Protein AF-A0A3D5ALJ0-F1 (afdb_monomer)

Solvent-accessible surface area (backbone atoms only — not comparable to full-atom values): 12764 Å² total; per-residue (Å²): 138,87,79,69,95,76,66,78,81,63,60,66,62,52,50,54,59,72,66,36,85,85,53,78,78,88,75,68,90,81,63,73,74,89,64,59,96,77,64,68,85,76,88,71,77,74,76,72,89,64,60,77,45,76,78,34,75,64,48,33,50,56,49,51,52,50,51,50,53,52,51,49,52,43,50,52,54,48,58,75,39,43,66,61,44,50,53,52,28,68,64,17,21,61,49,11,47,50,51,51,51,53,47,50,51,37,62,27,68,49,52,83,56,45,66,59,48,52,50,27,56,76,67,70,36,64,70,61,33,52,53,54,47,54,56,47,52,57,53,26,54,55,38,42,51,52,49,51,52,51,50,51,50,51,50,54,49,54,56,54,49,70,76,50,59,69,70,59,40,51,52,51,50,50,51,50,36,49,54,24,16,58,67,29,48,60,94,91,57,73,80,74,79,84,79,72,82,77,79,81,73,75,78,86,43,73,71,57,61,73,69,54,129

Foldseek 3Di:
DDDDPPDDPPVVVVVVVVPPPPPDDDDDPPPPDPDPPPPPDDPPDDDDPDDPLVVDPVSVVVVVVVVVVVVVLLVVLVVVCVVVLVVLLVVQLVQLVVCVVVVLVCQLQVVVCVVVLVVCVVVVPPVVNVVSVVVRVVSNVVSVVVVVVVVVVVVVVVVVLVVDDPVVNVVVVVVSSVNSSVSSDDPPDDSDDDSDDDPPDDPPDVVNVVPPD

Structure (mmCIF, N/CA/C/O backbone):
data_AF-A0A3D5ALJ0-F1
#
_entry.id   AF-A0A3D5ALJ0-F1
#
loop_
_atom_site.group_PDB
_atom_site.id
_atom_site.type_symbol
_atom_site.label_atom_id
_atom_site.label_alt_id
_atom_site.label_comp_id
_atom_site.label_asym_id
_atom_site.label_entity_id
_atom_site.label_seq_id
_atom_site.pdbx_PDB_ins_code
_atom_site.Cartn_x
_atom_site.Cartn_y
_atom_site.Cartn_z
_atom_site.occupancy
_atom_site.B_iso_or_equiv
_atom_site.auth_seq_id
_atom_site.auth_comp_id
_atom_site.auth_asym_id
_atom_site.auth_atom_id
_atom_site.pdbx_PDB_model_num
ATOM 1 N N . MET A 1 1 ? -59.134 24.560 -19.446 1.00 42.81 1 MET A N 1
ATOM 2 C CA . MET A 1 1 ? -58.105 24.763 -20.482 1.00 42.81 1 MET A CA 1
ATOM 3 C C . MET A 1 1 ? -57.048 23.700 -20.240 1.00 42.81 1 MET A C 1
ATOM 5 O O . MET A 1 1 ? -56.381 23.742 -19.218 1.00 42.81 1 MET A O 1
ATOM 9 N N . THR A 1 2 ? -57.070 22.639 -21.042 1.00 46.25 2 THR A N 1
ATOM 10 C CA . THR A 1 2 ? -56.246 21.434 -20.879 1.00 46.25 2 THR A CA 1
ATOM 11 C C . THR A 1 2 ? -54.988 21.601 -21.720 1.00 46.25 2 THR A C 1
ATOM 13 O O . THR A 1 2 ? -55.080 21.521 -22.940 1.00 46.25 2 THR A O 1
ATOM 16 N N . THR A 1 3 ? -53.844 21.881 -21.103 1.00 50.00 3 THR A N 1
ATOM 17 C CA . THR A 1 3 ? -52.563 21.907 -21.815 1.00 50.00 3 THR A CA 1
ATOM 18 C C . THR A 1 3 ? -51.975 20.500 -21.833 1.00 50.00 3 THR A C 1
ATOM 20 O O . THR A 1 3 ? -51.674 19.918 -20.788 1.00 50.00 3 THR A O 1
ATOM 23 N N . ASP A 1 4 ? -51.893 19.928 -23.033 1.00 50.12 4 ASP A N 1
ATOM 24 C CA . ASP A 1 4 ? -51.139 18.710 -23.312 1.00 50.12 4 ASP A CA 1
ATOM 25 C C . ASP A 1 4 ? -49.655 18.969 -23.000 1.00 50.12 4 ASP A C 1
ATOM 27 O O . ASP A 1 4 ? -49.109 20.032 -23.288 1.00 50.12 4 ASP A O 1
ATOM 31 N N . ARG A 1 5 ? -48.991 18.016 -22.344 1.00 58.47 5 ARG A N 1
ATOM 32 C CA . ARG A 1 5 ? -47.637 18.186 -21.788 1.00 58.47 5 ARG A CA 1
ATOM 33 C C . ARG A 1 5 ? -46.530 18.036 -22.843 1.00 58.47 5 ARG A C 1
ATOM 35 O O . ARG A 1 5 ? -45.357 18.039 -22.477 1.00 58.47 5 ARG A O 1
ATOM 42 N N . ASN A 1 6 ? -46.906 17.858 -24.108 1.00 62.34 6 ASN A N 1
ATOM 43 C CA . ASN A 1 6 ? -46.017 17.590 -25.238 1.00 62.34 6 ASN A CA 1
ATOM 44 C C . ASN A 1 6 ? -46.137 18.607 -26.383 1.00 62.34 6 ASN A C 1
ATOM 46 O O . ASN A 1 6 ? -45.490 18.407 -27.413 1.00 62.34 6 ASN A O 1
ATOM 50 N N . ASP A 1 7 ? -46.910 19.683 -26.224 1.00 70.00 7 ASP A N 1
ATOM 51 C CA . ASP A 1 7 ? -46.920 20.741 -27.232 1.00 70.00 7 ASP A CA 1
ATOM 52 C C . ASP A 1 7 ? -45.560 21.466 -27.251 1.00 70.00 7 ASP A C 1
ATOM 54 O O . ASP A 1 7 ? -45.023 21.803 -26.186 1.00 70.00 7 ASP A O 1
ATOM 58 N N . PRO A 1 8 ? -44.960 21.684 -28.438 1.00 71.88 8 PRO A N 1
ATOM 59 C CA . PRO A 1 8 ? -43.757 22.491 -28.565 1.00 71.88 8 PRO A CA 1
ATOM 60 C C . PRO A 1 8 ? -44.025 23.882 -27.995 1.00 71.88 8 PRO A C 1
ATOM 62 O O . PRO A 1 8 ? -45.021 24.513 -28.341 1.00 71.88 8 PRO A O 1
ATOM 65 N N . VAL A 1 9 ? -43.140 24.350 -27.115 1.00 75.12 9 VAL A N 1
ATOM 66 C CA . VAL A 1 9 ? -43.235 25.702 -26.556 1.00 75.12 9 VAL A CA 1
ATOM 67 C C . VAL A 1 9 ? -43.175 26.700 -27.710 1.00 75.12 9 VAL A C 1
ATOM 69 O O . VAL A 1 9 ? -42.187 26.734 -28.444 1.00 75.12 9 VAL A O 1
ATOM 72 N N . ASP A 1 10 ? -44.242 27.480 -27.869 1.00 79.81 10 ASP A N 1
ATOM 73 C CA . ASP A 1 10 ? -44.312 28.577 -28.828 1.00 79.81 10 ASP A CA 1
ATOM 74 C C . ASP A 1 10 ? -43.483 29.750 -28.292 1.00 79.81 10 ASP A C 1
ATOM 76 O O . ASP A 1 10 ? -43.933 30.556 -27.472 1.00 79.81 10 ASP A O 1
ATOM 80 N N . TRP A 1 11 ? -42.217 29.771 -28.701 1.00 76.12 11 TRP A N 1
ATOM 81 C CA . TRP A 1 11 ? -41.260 30.798 -28.306 1.00 76.12 11 TRP A CA 1
ATOM 82 C C . TRP A 1 11 ? -41.627 32.172 -28.864 1.00 76.12 11 TRP A C 1
ATOM 84 O O . TRP A 1 11 ? -41.379 33.169 -28.191 1.00 76.12 11 TRP A O 1
ATOM 94 N N . ASP A 1 12 ? -42.280 32.222 -30.026 1.00 77.00 12 ASP A N 1
ATOM 95 C CA . ASP A 1 12 ? -42.642 33.473 -30.693 1.00 77.00 12 ASP A CA 1
ATOM 96 C C . ASP A 1 12 ? -43.773 34.179 -29.929 1.00 77.00 12 ASP A C 1
ATOM 98 O O . ASP A 1 12 ? -43.727 35.392 -29.706 1.00 77.00 12 ASP A O 1
ATOM 102 N N . ALA A 1 13 ? -44.756 33.413 -29.440 1.00 77.50 13 ALA A N 1
ATOM 103 C CA . ALA A 1 13 ? -45.795 33.936 -28.555 1.00 77.50 13 ALA A CA 1
ATOM 104 C C . ALA A 1 13 ? -45.200 34.493 -27.249 1.00 77.50 13 ALA A C 1
ATOM 106 O O . ALA A 1 13 ? -45.542 35.606 -26.839 1.00 77.50 13 ALA A O 1
ATOM 107 N N . TYR A 1 14 ? -44.255 33.772 -26.639 1.00 69.88 14 TYR A N 1
ATOM 108 C CA . TYR A 1 14 ? -43.567 34.207 -25.420 1.00 69.88 14 TYR A CA 1
ATOM 109 C C . TYR A 1 14 ? -42.735 35.482 -25.626 1.00 69.88 14 TYR A C 1
ATOM 111 O O . TYR A 1 14 ? -42.760 36.386 -24.788 1.00 69.88 14 TYR A O 1
ATOM 119 N N . GLU A 1 15 ? -42.010 35.584 -26.742 1.00 70.81 15 GLU A N 1
ATOM 120 C CA . GLU A 1 15 ? -41.252 36.789 -27.087 1.00 70.81 15 GLU A CA 1
ATOM 121 C C . GLU A 1 15 ? -42.177 37.986 -27.337 1.00 70.81 15 GLU A C 1
ATOM 123 O O . GLU A 1 15 ? -41.846 39.103 -26.931 1.00 70.81 15 GLU A O 1
ATOM 128 N N . SER A 1 16 ? -43.358 37.772 -27.927 1.00 71.25 16 SER A N 1
ATOM 129 C CA . SER A 1 16 ? -44.350 38.834 -28.145 1.00 71.25 16 SER A CA 1
ATOM 130 C C . SER A 1 16 ? -44.940 39.382 -26.838 1.00 71.25 16 SER A C 1
ATOM 132 O O . SER A 1 16 ? -45.128 40.592 -26.706 1.00 71.25 16 SER A O 1
ATOM 134 N N . GLU A 1 17 ? -45.152 38.529 -25.829 1.00 69.69 17 GLU A N 1
ATOM 135 C CA . GLU A 1 17 ? -45.590 38.961 -24.495 1.00 69.69 17 GLU A CA 1
ATOM 136 C C . GLU A 1 17 ? -44.489 39.730 -23.746 1.00 69.69 17 GLU A C 1
ATOM 138 O O . GLU A 1 17 ? -44.770 40.730 -23.079 1.00 69.69 17 GLU A O 1
ATOM 143 N N . LEU A 1 18 ? -43.228 39.300 -23.882 1.00 65.56 18 LEU A N 1
ATOM 144 C CA . LEU A 1 18 ? -42.065 39.953 -23.264 1.00 65.56 18 LEU A CA 1
ATOM 145 C C . LEU A 1 18 ? -41.712 41.299 -23.909 1.00 65.56 18 LEU A C 1
ATOM 147 O O . LEU A 1 18 ? -41.186 42.181 -23.234 1.00 65.56 18 LEU A O 1
ATOM 151 N N . SER A 1 19 ? -41.970 41.448 -25.208 1.00 64.25 19 SER A N 1
ATOM 152 C CA . SER A 1 19 ? -41.684 42.669 -25.972 1.00 64.25 19 SER A CA 1
ATOM 153 C C . SER A 1 19 ? -42.842 43.669 -25.982 1.00 64.25 19 SER A C 1
ATOM 155 O O . SER A 1 19 ? -42.677 44.781 -26.488 1.00 64.25 19 SER A O 1
ATOM 157 N N . ASN A 1 20 ? -43.989 43.314 -25.392 1.00 69.50 20 ASN A N 1
ATOM 158 C CA . ASN A 1 20 ? -45.102 44.232 -25.210 1.00 69.50 20 ASN A CA 1
ATOM 159 C C . ASN A 1 20 ? -44.706 45.361 -24.229 1.00 69.50 20 ASN A C 1
ATOM 161 O O . ASN A 1 20 ? -44.446 45.088 -23.054 1.00 69.50 20 ASN A O 1
ATOM 165 N N . PRO A 1 21 ? -44.669 46.631 -24.672 1.00 61.12 21 PRO A N 1
ATOM 166 C CA . PRO A 1 21 ? -44.248 47.757 -23.838 1.00 61.12 21 PRO A CA 1
ATOM 167 C C . PRO A 1 21 ? -45.225 48.092 -22.697 1.00 61.12 21 PRO A C 1
ATOM 169 O O . PRO A 1 21 ? -44.854 48.857 -21.807 1.00 61.12 21 PRO A O 1
ATOM 172 N N . ASP A 1 22 ? -46.436 47.520 -22.696 1.00 64.12 22 ASP A N 1
ATOM 173 C CA . ASP A 1 22 ? -47.410 47.657 -21.602 1.00 64.12 22 ASP A CA 1
ATOM 174 C C . ASP A 1 22 ? -47.170 46.655 -20.454 1.00 64.12 22 ASP A C 1
ATOM 176 O O . ASP A 1 22 ? -47.780 46.762 -19.384 1.00 64.12 22 ASP A O 1
ATOM 180 N N . THR A 1 23 ? -46.268 45.684 -20.637 1.00 62.50 23 THR A N 1
ATOM 181 C CA . THR A 1 23 ? -45.878 44.744 -19.585 1.00 62.50 23 THR A CA 1
ATOM 182 C C . THR A 1 23 ? -44.937 45.456 -18.607 1.00 62.50 23 THR A C 1
ATOM 184 O O . THR A 1 23 ? -43.895 45.983 -18.993 1.00 62.50 23 THR A O 1
ATOM 187 N N . ALA A 1 24 ? -45.330 45.514 -17.330 1.00 62.97 24 ALA A N 1
ATOM 188 C CA . ALA A 1 24 ? -44.632 46.244 -16.270 1.00 62.97 24 ALA A CA 1
ATOM 189 C C . ALA A 1 24 ? -43.105 46.014 -16.277 1.00 62.97 24 ALA A C 1
ATOM 191 O O . ALA A 1 24 ? -42.639 44.890 -16.459 1.00 62.97 24 ALA A O 1
ATOM 192 N N . ALA A 1 25 ? -42.346 47.096 -16.052 1.00 63.38 25 ALA A N 1
ATOM 193 C CA . ALA A 1 25 ? -40.885 47.133 -16.126 1.00 63.38 25 ALA A CA 1
ATOM 194 C C . ALA A 1 25 ? -40.200 45.932 -15.430 1.00 63.38 25 ALA A C 1
ATOM 196 O O . ALA A 1 25 ? -40.656 45.503 -14.365 1.00 63.38 25 ALA A O 1
ATOM 197 N N . PRO A 1 26 ? -39.086 45.411 -15.984 1.00 64.38 26 PRO A N 1
ATOM 198 C CA . PRO A 1 26 ? -38.426 44.213 -15.475 1.00 64.38 26 PRO A CA 1
ATOM 199 C C . PRO A 1 26 ? -38.015 44.380 -14.006 1.00 64.38 26 PRO A C 1
ATOM 201 O O . PRO A 1 26 ? -37.198 45.234 -13.659 1.00 64.38 26 PRO A O 1
ATOM 204 N N . VAL A 1 27 ? -38.586 43.544 -13.137 1.00 69.06 27 VAL A N 1
ATOM 205 C CA . VAL A 1 27 ? -38.268 43.503 -11.706 1.00 69.06 27 VAL A CA 1
ATOM 206 C C . VAL A 1 27 ? -36.993 42.683 -11.510 1.00 69.06 27 VAL A C 1
ATOM 208 O O . VAL A 1 27 ? -36.940 41.504 -11.859 1.00 69.06 27 VAL A O 1
ATOM 211 N N . LEU A 1 28 ? -35.956 43.294 -10.936 1.00 67.00 28 LEU A N 1
ATOM 212 C CA . LEU A 1 28 ? -34.721 42.600 -10.570 1.00 67.00 28 LEU A CA 1
ATOM 213 C C . LEU A 1 28 ? -35.017 41.511 -9.526 1.00 67.00 28 LEU A C 1
ATOM 215 O O . LEU A 1 28 ? -35.373 41.814 -8.386 1.00 67.00 28 LEU A O 1
ATOM 219 N N . VAL A 1 29 ? -34.830 40.246 -9.913 1.00 66.12 29 VAL A N 1
ATOM 220 C CA . VAL A 1 29 ? -35.102 39.056 -9.080 1.00 66.12 29 VAL A CA 1
ATOM 221 C C . VAL A 1 29 ? -34.193 38.983 -7.842 1.00 66.12 29 VAL A C 1
ATOM 223 O O . VAL A 1 29 ? -34.592 38.413 -6.832 1.00 66.12 29 VAL A O 1
ATOM 226 N N . ASP A 1 30 ? -33.028 39.635 -7.886 1.00 67.25 30 ASP A N 1
ATOM 227 C CA . ASP A 1 30 ? -32.051 39.718 -6.787 1.00 67.25 30 ASP A CA 1
ATOM 228 C C . ASP A 1 30 ? -31.959 41.125 -6.174 1.00 67.25 30 ASP A C 1
ATOM 230 O O . ASP A 1 30 ? -30.904 41.595 -5.743 1.00 67.25 30 ASP A O 1
ATOM 234 N N . SER A 1 31 ? -33.085 41.832 -6.112 1.00 58.44 31 SER A N 1
ATOM 235 C CA . SER A 1 31 ? -33.164 43.024 -5.271 1.00 58.44 31 SER A CA 1
ATOM 236 C C . SER A 1 31 ? -33.089 42.591 -3.804 1.00 58.44 31 SER A C 1
ATOM 238 O O . SER A 1 31 ? -34.080 42.123 -3.243 1.00 58.44 31 SER A O 1
ATOM 240 N N . THR A 1 32 ? -31.936 42.755 -3.147 1.00 57.50 32 THR A N 1
ATOM 241 C CA . THR A 1 32 ? -31.927 42.849 -1.682 1.00 57.50 32 THR A CA 1
ATOM 242 C C . THR A 1 32 ? -32.852 44.008 -1.328 1.00 57.50 32 THR A C 1
ATOM 244 O O . THR A 1 32 ? -32.589 45.117 -1.798 1.00 57.50 32 THR A O 1
ATOM 247 N N . PRO A 1 33 ? -33.942 43.802 -0.568 1.00 61.72 33 PRO A N 1
ATOM 248 C CA . PRO A 1 33 ? -34.775 44.928 -0.201 1.00 61.72 33 PRO A CA 1
ATOM 249 C C . PRO A 1 33 ? -33.897 45.905 0.580 1.00 61.72 33 PRO A C 1
ATOM 251 O O . PRO A 1 33 ? -33.172 45.473 1.482 1.00 61.72 33 PRO A O 1
ATOM 254 N N . ASP A 1 34 ? -33.950 47.194 0.231 1.00 58.50 34 ASP A N 1
ATOM 255 C CA . ASP A 1 34 ? -33.414 48.278 1.059 1.00 58.50 34 ASP A CA 1
ATOM 256 C C . ASP A 1 34 ? -34.234 48.310 2.352 1.00 58.50 34 ASP A C 1
ATOM 258 O O . ASP A 1 34 ? -35.181 49.076 2.539 1.00 58.50 34 ASP A O 1
ATOM 262 N N . LEU A 1 35 ? -33.934 47.363 3.235 1.00 56.00 35 LEU A N 1
ATOM 263 C CA . LEU A 1 35 ? -34.528 47.293 4.547 1.00 56.00 35 LEU A CA 1
ATOM 264 C C . LEU A 1 35 ? -33.888 48.420 5.362 1.00 56.00 35 LEU A C 1
ATOM 266 O O . LEU A 1 35 ? -32.657 48.450 5.478 1.00 56.00 35 LEU A O 1
ATOM 270 N N . PRO A 1 36 ? -34.674 49.338 5.952 1.00 57.31 36 PRO A N 1
ATOM 271 C CA . PRO A 1 36 ? -34.121 50.320 6.871 1.00 57.31 36 PRO A CA 1
ATOM 272 C C . PRO A 1 36 ? -33.314 49.597 7.960 1.00 57.31 36 PRO A C 1
ATOM 274 O O . PRO A 1 36 ? -33.663 48.488 8.370 1.00 57.31 36 PRO A O 1
ATOM 277 N N . PHE A 1 37 ? -32.242 50.225 8.458 1.00 55.38 37 PHE A N 1
ATOM 278 C CA . PHE A 1 37 ? -31.358 49.686 9.512 1.00 55.38 37 PHE A CA 1
ATOM 279 C C . PHE A 1 37 ? -32.111 49.200 10.776 1.00 55.38 37 PHE A C 1
ATOM 281 O O . PHE A 1 37 ? -31.560 48.482 11.604 1.00 55.38 37 PHE A O 1
ATOM 288 N N . THR A 1 38 ? -33.391 49.547 10.908 1.00 56.19 38 THR A N 1
ATOM 289 C CA . THR A 1 38 ? -34.323 49.122 11.955 1.00 56.19 38 THR A CA 1
ATOM 290 C C . THR A 1 38 ? -35.118 47.846 11.637 1.00 56.19 38 THR A C 1
ATOM 292 O O . THR A 1 38 ? -36.105 47.572 12.321 1.00 56.19 38 THR A O 1
ATOM 295 N N . ALA A 1 39 ? -34.723 47.048 10.636 1.00 58.00 39 ALA A N 1
ATOM 296 C CA . ALA A 1 39 ? -35.305 45.727 10.399 1.00 58.00 39 ALA A CA 1
ATOM 297 C C . ALA A 1 39 ? -35.315 44.914 11.709 1.00 58.00 39 ALA A C 1
ATOM 299 O O . ALA A 1 39 ? -34.265 44.685 12.315 1.00 58.00 39 ALA A O 1
ATOM 300 N N . GLY A 1 40 ? -36.517 44.537 12.163 1.00 60.47 40 GLY A N 1
ATOM 301 C CA . GLY A 1 40 ? -36.760 43.820 13.418 1.00 60.47 40 GLY A CA 1
ATOM 302 C C . GLY A 1 40 ? -35.931 42.537 13.557 1.00 60.47 40 GLY A C 1
ATOM 303 O O . GLY A 1 40 ? -35.320 42.091 12.584 1.00 60.47 40 GLY A O 1
ATOM 304 N N . PRO A 1 41 ? -35.877 41.943 14.767 1.00 57.53 41 PRO A N 1
ATOM 305 C CA . PRO A 1 41 ? -34.902 40.918 15.121 1.00 57.53 41 PRO A CA 1
ATOM 306 C C . PRO A 1 41 ? -34.861 39.826 14.057 1.00 57.53 41 PRO A C 1
ATOM 308 O O . PRO A 1 41 ? -35.815 39.064 13.894 1.00 57.53 41 PRO A O 1
ATOM 311 N N . ARG A 1 42 ? -33.744 39.779 13.319 1.00 60.19 42 ARG A N 1
ATOM 312 C CA . ARG A 1 42 ? -33.487 38.738 12.329 1.00 60.19 42 ARG A CA 1
ATOM 313 C C . ARG A 1 42 ? -33.689 37.401 13.028 1.00 60.19 42 ARG A C 1
ATOM 315 O O . ARG A 1 42 ? -33.034 37.127 14.035 1.00 60.19 42 ARG A O 1
ATOM 322 N N . SER A 1 43 ? -34.591 36.572 12.513 1.00 60.69 43 SER A N 1
ATOM 323 C CA . SER A 1 43 ? -34.859 35.220 13.013 1.00 60.69 43 SER A CA 1
ATOM 324 C C . SER A 1 43 ? -33.715 34.259 12.658 1.00 60.69 43 SER A C 1
ATOM 326 O O . SER A 1 43 ? -33.927 33.149 12.174 1.00 60.69 43 SER A O 1
ATOM 328 N N . GLU A 1 44 ? -32.474 34.695 12.854 1.00 64.31 44 GLU A N 1
ATOM 329 C CA . GLU A 1 44 ? -31.273 33.902 12.666 1.00 64.31 44 GLU A CA 1
ATOM 330 C C . GLU A 1 44 ? -31.119 32.990 13.886 1.00 64.31 44 GLU A C 1
ATOM 332 O O . GLU A 1 44 ? -30.567 33.363 14.925 1.00 64.31 44 GLU A O 1
ATOM 337 N N . SER A 1 45 ? -31.641 31.764 13.785 1.00 64.25 45 SER A N 1
ATOM 338 C CA . SER A 1 45 ? -31.418 30.760 14.820 1.00 64.25 45 SER A CA 1
ATOM 339 C C . SER A 1 45 ? -29.935 30.381 14.824 1.00 64.25 45 SER A C 1
ATOM 341 O O . SER A 1 45 ? -29.440 29.714 13.910 1.00 64.25 45 SER A O 1
ATOM 343 N N . ARG A 1 46 ? -29.209 30.811 15.856 1.00 76.38 46 ARG A N 1
ATOM 344 C CA . ARG A 1 46 ? -27.801 30.451 16.048 1.00 76.38 46 ARG A CA 1
ATOM 345 C C . ARG A 1 46 ? -27.684 28.932 16.161 1.00 76.38 46 ARG A C 1
ATOM 347 O O . ARG A 1 46 ? -28.311 28.323 17.031 1.00 76.38 46 ARG A O 1
ATOM 354 N N . LYS A 1 47 ? -26.868 28.314 15.301 1.00 80.44 47 LYS A N 1
ATOM 355 C CA . LYS A 1 47 ? -26.584 26.878 15.410 1.00 80.44 47 LYS A CA 1
ATOM 356 C C . LYS A 1 47 ? -25.919 26.611 16.767 1.00 80.44 47 LYS A C 1
ATOM 358 O O . LYS A 1 47 ? -24.998 27.338 17.142 1.00 80.44 47 LYS A O 1
ATOM 363 N N . PRO A 1 48 ? -26.377 25.604 17.526 1.00 81.75 48 PRO A N 1
ATOM 364 C CA . PRO A 1 48 ? -25.792 25.306 18.822 1.00 81.75 48 PRO A CA 1
ATOM 365 C C . PRO A 1 48 ? -24.322 24.904 18.656 1.00 81.75 48 PRO A C 1
ATOM 367 O O . PRO A 1 48 ? -24.008 24.010 17.876 1.00 81.75 48 PRO A O 1
ATOM 370 N N . VAL A 1 49 ? -23.437 25.558 19.415 1.00 86.69 49 VAL A N 1
ATOM 371 C CA . VAL A 1 49 ? -21.987 25.287 19.399 1.00 86.69 49 VAL A CA 1
ATOM 372 C C . VAL A 1 49 ? -21.686 23.883 19.927 1.00 86.69 49 VAL A C 1
ATOM 374 O O . VAL A 1 49 ? -20.849 23.174 19.379 1.00 86.69 49 VAL A O 1
ATOM 377 N N . LEU A 1 50 ? -22.403 23.467 20.977 1.00 85.44 50 LEU A N 1
ATOM 378 C CA . LEU A 1 50 ? -22.300 22.125 21.542 1.00 85.44 50 LEU A CA 1
ATOM 379 C C . LEU A 1 50 ? -23.506 21.281 21.124 1.00 85.44 50 LEU A C 1
ATOM 381 O O . LEU A 1 50 ? -24.649 21.748 21.246 1.00 85.44 50 LEU A O 1
ATOM 385 N N . PRO A 1 51 ? -23.284 20.030 20.692 1.00 86.12 51 PRO A N 1
ATOM 386 C CA . PRO A 1 51 ? -24.376 19.127 20.377 1.00 86.12 51 PRO A CA 1
ATOM 387 C C . PRO A 1 51 ? -25.196 18.832 21.640 1.00 86.12 51 PRO A C 1
ATOM 389 O O . PRO A 1 51 ? -24.671 18.809 22.754 1.00 86.12 51 PRO A O 1
ATOM 392 N N . GLY A 1 52 ? -26.505 18.614 21.481 1.00 85.62 52 GLY A N 1
ATOM 393 C CA . GLY A 1 52 ? -27.441 18.499 22.610 1.00 85.62 52 GLY A CA 1
ATOM 394 C C . GLY A 1 52 ? -27.068 17.425 23.639 1.00 85.62 52 GLY A C 1
ATOM 395 O O . GLY A 1 52 ? -27.287 17.622 24.832 1.00 85.62 52 GLY A O 1
ATOM 396 N N . TRP A 1 53 ? -26.424 16.338 23.204 1.00 87.19 53 TRP A N 1
ATOM 397 C CA . TRP A 1 53 ? -25.970 15.256 24.082 1.00 87.19 53 TRP A CA 1
ATOM 398 C C . TRP A 1 53 ? -24.850 15.663 25.047 1.00 87.19 53 TRP A C 1
ATOM 400 O O . TRP A 1 53 ? -24.677 15.014 26.072 1.00 87.19 53 TRP A O 1
ATOM 410 N N . LEU A 1 54 ? -24.126 16.749 24.762 1.00 89.69 54 LEU A N 1
ATOM 411 C CA . LEU A 1 54 ? -23.035 17.246 25.600 1.00 89.69 54 LEU A CA 1
ATOM 412 C C . LEU A 1 54 ? -23.514 18.241 26.673 1.00 89.69 54 LEU A C 1
ATOM 414 O O . LEU A 1 54 ? -22.771 18.567 27.591 1.00 89.69 54 LEU A O 1
ATOM 418 N N . LYS A 1 55 ? -24.759 18.727 26.574 1.00 89.62 55 LYS A N 1
ATOM 419 C CA . LYS A 1 55 ? -25.313 19.749 27.480 1.00 89.62 55 LYS A CA 1
ATOM 420 C C . LYS A 1 55 ? -25.852 19.182 28.797 1.00 89.62 55 LYS A C 1
ATOM 422 O O . LYS A 1 55 ? -26.104 19.941 29.724 1.00 89.62 55 LYS A O 1
ATOM 427 N N . SER A 1 56 ? -26.059 17.867 28.880 1.00 91.94 56 SER A N 1
ATOM 428 C CA . SER A 1 56 ? -26.614 17.188 30.054 1.00 91.94 56 SER A CA 1
ATOM 429 C C . SER A 1 56 ? -25.792 15.956 30.394 1.00 91.94 56 SER A C 1
ATOM 431 O O . SER A 1 56 ? -25.545 15.110 29.536 1.00 91.94 56 SER A O 1
ATOM 433 N N . ALA A 1 57 ? -25.436 15.807 31.672 1.00 90.69 57 ALA A N 1
ATOM 434 C CA . ALA A 1 57 ? -24.714 14.635 32.157 1.00 90.69 57 ALA A CA 1
ATOM 435 C C . ALA A 1 57 ? -25.491 13.327 31.926 1.00 90.69 57 ALA A C 1
ATOM 437 O O . ALA A 1 57 ? -24.878 12.284 31.708 1.00 90.69 57 ALA A O 1
ATOM 438 N N . ARG A 1 58 ? -26.833 13.368 31.950 1.00 92.44 58 ARG A N 1
ATOM 439 C CA . ARG A 1 58 ? -27.673 12.195 31.665 1.00 92.44 58 ARG A CA 1
ATOM 440 C C . ARG A 1 58 ? -27.561 11.797 30.194 1.00 92.44 58 ARG A C 1
ATOM 442 O O . ARG A 1 58 ? -27.141 10.684 29.902 1.00 92.44 58 ARG A O 1
ATOM 449 N N . THR A 1 59 ? -27.833 12.732 29.283 1.00 90.62 59 THR A N 1
ATOM 450 C CA . THR A 1 59 ? -27.783 12.478 27.835 1.00 90.62 59 THR A CA 1
ATOM 451 C C . THR A 1 59 ? -26.379 12.086 27.373 1.00 90.62 59 THR A C 1
ATOM 453 O O . THR A 1 59 ? -26.230 11.219 26.512 1.00 90.62 59 THR A O 1
ATOM 456 N N . PHE A 1 60 ? -25.342 12.667 27.982 1.00 93.81 60 PHE A N 1
ATOM 457 C CA . PHE A 1 60 ? -23.957 12.275 27.748 1.00 93.81 60 PHE A CA 1
ATOM 458 C C . PHE A 1 60 ? -23.713 10.814 28.139 1.00 93.81 60 PHE A C 1
ATOM 460 O O . PHE A 1 60 ? -23.189 10.053 27.330 1.00 93.81 60 PHE A O 1
ATOM 467 N N . LYS A 1 61 ? -24.125 10.401 29.347 1.00 95.00 61 LYS A N 1
ATOM 468 C CA . LYS A 1 61 ? -23.981 9.012 29.817 1.00 95.00 61 LYS A CA 1
ATOM 469 C C . LYS A 1 61 ? -24.729 8.026 28.924 1.00 95.00 61 LYS A C 1
ATOM 471 O O . LYS A 1 61 ? -24.164 6.990 28.580 1.00 95.00 61 LYS A O 1
ATOM 476 N N . ASP A 1 62 ? -25.951 8.354 28.516 1.00 94.12 62 ASP A N 1
ATOM 477 C CA . ASP A 1 62 ? -26.749 7.498 27.632 1.00 94.12 62 ASP A CA 1
ATOM 478 C C . ASP A 1 62 ? -26.074 7.333 26.263 1.00 94.12 62 ASP A C 1
ATOM 480 O O . ASP A 1 62 ? -25.927 6.217 25.759 1.00 94.12 62 ASP A O 1
ATOM 484 N N . THR A 1 63 ? -25.562 8.434 25.705 1.00 94.50 63 THR A N 1
ATOM 485 C CA . THR A 1 63 ? -24.821 8.432 24.435 1.00 94.50 63 THR A CA 1
ATOM 486 C C . THR A 1 63 ? -23.509 7.657 24.551 1.00 94.50 63 THR A C 1
ATOM 488 O O . THR A 1 63 ? -23.193 6.848 23.681 1.00 94.50 63 THR A O 1
ATOM 491 N N . ALA A 1 64 ? -22.758 7.847 25.638 1.00 95.75 64 ALA A N 1
ATOM 492 C CA . ALA A 1 64 ? -21.512 7.132 25.896 1.00 95.75 64 ALA A CA 1
ATOM 493 C C . ALA A 1 64 ? -21.747 5.622 26.058 1.00 95.75 64 ALA A C 1
ATOM 495 O O . ALA A 1 64 ? -20.997 4.823 25.500 1.00 95.75 64 ALA A O 1
ATOM 496 N N . LYS A 1 65 ? -22.816 5.218 26.759 1.00 96.88 65 LYS A N 1
ATOM 497 C CA . LYS A 1 65 ? -23.213 3.810 26.905 1.00 96.88 65 LYS A CA 1
ATOM 498 C C . LYS A 1 65 ? -23.558 3.188 25.554 1.00 96.88 65 LYS A C 1
ATOM 500 O O . LYS A 1 65 ? -23.092 2.090 25.253 1.00 96.88 65 LYS A O 1
ATOM 505 N N . TRP A 1 66 ? -24.340 3.890 24.735 1.00 95.44 66 TRP A N 1
ATOM 506 C CA . TRP A 1 66 ? -24.637 3.456 23.372 1.00 95.44 66 TRP A CA 1
ATOM 507 C C . TRP A 1 66 ? -23.358 3.325 22.529 1.00 95.44 66 TRP A C 1
ATOM 509 O O . TRP A 1 66 ? -23.141 2.283 21.912 1.00 95.44 66 TRP A O 1
ATOM 519 N N . ALA A 1 67 ? -22.479 4.332 22.556 1.00 95.81 67 ALA A N 1
ATOM 520 C CA . ALA A 1 67 ? -21.237 4.345 21.786 1.00 95.81 67 ALA A CA 1
ATOM 521 C C . ALA A 1 67 ? -20.292 3.209 22.203 1.00 95.81 67 ALA A C 1
ATOM 523 O O . ALA A 1 67 ? -19.728 2.530 21.346 1.00 95.81 67 ALA A O 1
ATOM 524 N N . ALA A 1 68 ? -20.168 2.951 23.507 1.00 97.62 68 ALA A N 1
ATOM 525 C CA . ALA A 1 68 ? -19.399 1.831 24.036 1.00 97.62 68 ALA A CA 1
ATOM 526 C C . ALA A 1 68 ? -19.981 0.484 23.583 1.00 97.62 68 ALA A C 1
ATOM 528 O O . ALA A 1 68 ? -19.232 -0.382 23.136 1.00 97.62 68 ALA A O 1
ATOM 529 N N . GLY A 1 69 ? -21.308 0.319 23.627 1.00 97.00 69 GLY A N 1
ATOM 530 C CA . GLY A 1 69 ? -21.981 -0.883 23.127 1.00 97.00 69 GLY A CA 1
ATOM 531 C C . GLY A 1 69 ? -21.766 -1.100 21.627 1.00 97.00 69 GLY A C 1
ATOM 532 O O . GLY A 1 69 ? -21.460 -2.211 21.198 1.00 97.00 69 GLY A O 1
ATOM 533 N N . TYR A 1 70 ? -21.849 -0.033 20.832 1.00 95.25 70 TYR A N 1
ATOM 534 C CA . TYR A 1 70 ? -21.579 -0.067 19.396 1.00 95.25 70 TYR A CA 1
ATOM 535 C C . TYR A 1 70 ? -20.118 -0.434 19.087 1.00 95.25 70 TYR A C 1
ATOM 537 O O . TYR A 1 70 ? -19.850 -1.302 18.247 1.00 95.25 70 TYR A O 1
ATOM 545 N N . ALA A 1 71 ? -19.167 0.192 19.787 1.00 96.50 71 ALA A N 1
ATOM 546 C CA . ALA A 1 71 ? -17.743 -0.089 19.645 1.00 96.50 71 ALA A CA 1
ATOM 547 C C . ALA A 1 71 ? -17.420 -1.533 20.048 1.00 96.50 71 ALA A C 1
ATOM 549 O O . ALA A 1 71 ? -16.738 -2.236 19.304 1.00 96.50 71 ALA A O 1
ATOM 550 N N . TRP A 1 72 ? -17.972 -2.002 21.171 1.00 97.50 72 TRP A N 1
ATOM 551 C CA . TRP A 1 72 ? -17.821 -3.377 21.636 1.00 97.50 72 TRP A CA 1
ATOM 552 C C . TRP A 1 72 ? -18.392 -4.385 20.643 1.00 97.50 72 TRP A C 1
ATOM 554 O O . TRP A 1 72 ? -17.712 -5.347 20.298 1.00 97.50 72 TRP A O 1
ATOM 564 N N . HIS A 1 73 ? -19.604 -4.153 20.131 1.00 96.06 73 HIS A N 1
ATOM 565 C CA . HIS A 1 73 ? -20.207 -5.026 19.127 1.00 96.06 73 HIS A CA 1
ATOM 566 C C . HIS A 1 73 ? -19.333 -5.115 17.872 1.00 96.06 73 HIS A C 1
ATOM 568 O O . HIS A 1 73 ? -19.054 -6.210 17.390 1.00 96.06 73 HIS A O 1
ATOM 574 N N . THR A 1 74 ? -18.853 -3.974 17.374 1.00 95.69 74 THR A N 1
ATOM 575 C CA . THR A 1 74 ? -17.971 -3.917 16.201 1.00 95.69 74 THR A CA 1
ATOM 576 C C . THR A 1 74 ? -16.658 -4.656 16.463 1.00 95.69 74 THR A C 1
ATOM 578 O O . THR A 1 74 ? -16.242 -5.491 15.659 1.00 95.69 74 THR A O 1
ATOM 581 N N . PHE A 1 75 ? -16.026 -4.402 17.610 1.00 96.62 75 PHE A N 1
ATOM 582 C CA . PHE A 1 75 ? -14.807 -5.085 18.028 1.00 96.62 75 PHE A CA 1
ATOM 583 C C . PHE A 1 75 ? -15.014 -6.600 18.115 1.00 96.62 75 PHE A C 1
ATOM 585 O O . PHE A 1 75 ? -14.301 -7.344 17.448 1.00 96.62 75 PHE A O 1
ATOM 592 N N . ALA A 1 76 ? -16.029 -7.061 18.849 1.00 97.25 76 ALA A N 1
ATOM 593 C CA . ALA A 1 76 ? -16.351 -8.476 19.008 1.00 97.25 76 ALA A CA 1
ATOM 594 C C . ALA A 1 76 ? -16.674 -9.144 17.660 1.00 97.25 76 ALA A C 1
ATOM 596 O O . ALA A 1 76 ? -16.189 -10.240 17.372 1.00 97.25 76 ALA A O 1
ATOM 597 N N . PHE A 1 77 ? -17.426 -8.461 16.791 1.00 97.19 77 PHE A N 1
ATOM 598 C CA . PHE A 1 77 ? -17.753 -8.932 15.445 1.00 97.19 77 PHE A CA 1
ATOM 599 C C . PHE A 1 77 ? -16.499 -9.210 14.609 1.00 97.19 77 PHE A C 1
ATOM 601 O O . PHE A 1 77 ? -16.429 -10.235 13.918 1.00 97.19 77 PHE A O 1
ATOM 608 N N . HIS A 1 78 ? -15.522 -8.297 14.642 1.00 97.06 78 HIS A N 1
ATOM 609 C CA . HIS A 1 78 ? -14.262 -8.463 13.923 1.00 97.06 78 HIS A CA 1
ATOM 610 C C . HIS A 1 78 ? -13.339 -9.461 14.618 1.00 97.06 78 HIS A C 1
ATOM 612 O O . HIS A 1 78 ? -12.717 -10.257 13.920 1.00 97.06 78 HIS A O 1
ATOM 618 N N . LEU A 1 79 ? -13.315 -9.487 15.953 1.00 96.69 79 LEU A N 1
ATOM 619 C CA . LEU A 1 79 ? -12.505 -10.410 16.743 1.00 96.69 79 LEU A CA 1
ATOM 620 C C . LEU A 1 79 ? -12.852 -11.868 16.423 1.00 96.69 79 LEU A C 1
ATOM 622 O O . LEU A 1 79 ? -11.961 -12.650 16.097 1.00 96.69 79 LEU A O 1
ATOM 626 N N . VAL A 1 80 ? -14.143 -12.211 16.393 1.00 97.62 80 VAL A N 1
ATOM 627 C CA . VAL A 1 80 ? -14.626 -13.553 16.015 1.00 97.62 80 VAL A CA 1
ATOM 628 C C . VAL A 1 80 ? -14.261 -13.905 14.566 1.00 97.62 80 VAL A C 1
ATOM 630 O O . VAL A 1 80 ? -14.042 -15.067 14.237 1.00 97.62 80 VAL A O 1
ATOM 633 N N . ARG A 1 81 ? -14.156 -12.904 13.683 1.00 96.25 81 ARG A N 1
ATOM 634 C CA . ARG A 1 81 ? -13.801 -13.086 12.265 1.00 96.25 81 ARG A CA 1
ATOM 635 C C . ARG A 1 81 ? -12.309 -12.990 11.977 1.00 96.25 81 ARG A C 1
ATOM 637 O O . ARG A 1 81 ? -11.919 -13.211 10.830 1.00 96.25 81 ARG A O 1
ATOM 644 N N . THR A 1 82 ? -11.478 -12.716 12.979 1.00 95.50 82 THR A N 1
ATOM 645 C CA . THR A 1 82 ? -10.021 -12.642 12.817 1.00 95.50 82 THR A CA 1
ATOM 646 C C . THR A 1 82 ? -9.460 -13.867 12.087 1.00 95.50 82 THR A C 1
ATOM 648 O O . THR A 1 82 ? -8.721 -13.657 11.128 1.00 95.50 82 THR A O 1
ATOM 651 N N . PRO A 1 83 ? -9.869 -15.121 12.389 1.00 96.19 83 PRO A N 1
ATOM 652 C CA . PRO A 1 83 ? -9.382 -16.289 11.651 1.00 96.19 83 PRO A CA 1
ATOM 653 C C . PRO A 1 83 ? -9.698 -16.243 10.148 1.00 96.19 83 PRO A C 1
ATOM 655 O O . PRO A 1 83 ? -8.853 -16.583 9.322 1.00 96.19 83 PRO A O 1
ATOM 658 N N . VAL A 1 84 ? -10.885 -15.756 9.770 1.00 96.38 84 VAL A N 1
ATOM 659 C CA . VAL A 1 84 ? -11.289 -15.608 8.362 1.00 96.38 84 VAL A CA 1
ATOM 660 C C . VAL A 1 84 ? -10.441 -14.544 7.664 1.00 96.38 84 VAL A C 1
ATOM 662 O O . VAL A 1 84 ? -10.002 -14.742 6.529 1.00 96.38 84 VAL A O 1
ATOM 665 N N . TYR A 1 85 ? -10.188 -13.412 8.327 1.00 95.25 85 TYR A N 1
ATOM 666 C CA . TYR A 1 85 ? -9.332 -12.356 7.780 1.00 95.25 85 TYR A CA 1
ATOM 667 C C . TYR A 1 85 ? -7.884 -12.824 7.632 1.00 95.25 85 TYR A C 1
ATOM 669 O O . TYR A 1 85 ? -7.284 -12.600 6.580 1.00 95.25 85 TYR A O 1
ATOM 677 N N . SER A 1 86 ? -7.358 -13.546 8.621 1.00 94.56 86 SER A N 1
ATOM 678 C CA . SER A 1 86 ? -6.032 -14.162 8.561 1.00 94.56 86 SER A CA 1
ATOM 679 C C . SER A 1 86 ? -5.926 -15.169 7.417 1.00 94.56 86 SER A C 1
ATOM 681 O O . SER A 1 86 ? -4.964 -15.119 6.657 1.00 94.56 86 SER A O 1
ATOM 683 N N . GLY A 1 87 ? -6.943 -16.014 7.209 1.00 95.75 87 GLY A N 1
ATOM 684 C CA . GLY A 1 87 ? -6.997 -16.936 6.070 1.00 95.75 87 GLY A CA 1
ATOM 685 C C . GLY A 1 87 ? -6.953 -16.215 4.719 1.00 95.75 87 GLY A C 1
ATOM 686 O O . GLY A 1 87 ? -6.187 -16.590 3.832 1.00 95.75 87 GLY A O 1
ATOM 687 N N . LYS A 1 88 ? -7.705 -15.114 4.568 1.00 95.25 88 LYS A N 1
ATOM 688 C CA . LYS A 1 88 ? -7.624 -14.271 3.361 1.00 95.25 88 LYS A CA 1
ATOM 689 C C . LYS A 1 88 ? -6.219 -13.696 3.162 1.00 95.25 88 LYS A C 1
ATOM 691 O O . LYS A 1 88 ? -5.744 -13.674 2.029 1.00 95.25 88 LYS A O 1
ATOM 696 N N . LEU A 1 89 ? -5.576 -13.212 4.226 1.00 96.19 89 LEU A N 1
ATOM 697 C CA . LEU A 1 89 ? -4.221 -12.659 4.152 1.00 96.19 89 LEU A CA 1
ATOM 698 C C . LEU A 1 89 ? -3.193 -13.726 3.776 1.00 96.19 89 LEU A C 1
ATOM 700 O O . LEU A 1 89 ? -2.390 -13.462 2.892 1.00 96.19 89 LEU A O 1
ATOM 704 N N . LEU A 1 90 ? -3.269 -14.928 4.352 1.00 95.56 90 LEU A N 1
ATOM 705 C CA . LEU A 1 90 ? -2.386 -16.057 4.030 1.00 95.56 90 LEU A CA 1
ATOM 706 C C . LEU A 1 90 ? -2.408 -16.426 2.544 1.00 95.56 90 LEU A C 1
ATOM 708 O O . LEU A 1 90 ? -1.369 -16.739 1.973 1.00 95.56 90 LEU A O 1
ATOM 712 N N . VAL A 1 91 ? -3.574 -16.353 1.899 1.00 95.12 91 VAL A N 1
ATOM 713 C CA . VAL A 1 91 ? -3.701 -16.631 0.458 1.00 95.12 91 VAL A CA 1
ATOM 714 C C . VAL A 1 91 ? -3.251 -15.443 -0.397 1.00 95.12 91 VAL A C 1
ATOM 716 O O . VAL A 1 91 ? -2.687 -15.626 -1.474 1.00 95.12 91 VAL A O 1
ATOM 719 N N . ARG A 1 92 ? -3.498 -14.206 0.051 1.00 96.06 92 ARG A N 1
ATOM 720 C CA . ARG A 1 92 ? -3.182 -12.994 -0.726 1.00 96.06 92 ARG A CA 1
ATOM 721 C C . ARG A 1 92 ? -1.724 -12.565 -0.607 1.00 96.06 92 ARG A C 1
ATOM 723 O O . ARG A 1 92 ? -1.195 -11.996 -1.559 1.00 96.06 92 ARG A O 1
ATOM 730 N N . SER A 1 93 ? -1.068 -12.812 0.524 1.00 96.00 93 SER A N 1
ATOM 731 C CA . SER A 1 93 ? 0.292 -12.331 0.772 1.00 96.00 93 SER A CA 1
ATOM 732 C C . SER A 1 93 ? 1.334 -12.910 -0.194 1.00 96.00 93 SER A C 1
ATOM 734 O O . SER A 1 93 ? 2.147 -12.118 -0.672 1.00 96.00 93 SER A O 1
ATOM 736 N N . PRO A 1 94 ? 1.309 -14.202 -0.594 1.00 96.56 94 PRO A N 1
ATOM 737 C CA . PRO A 1 94 ? 2.236 -14.717 -1.603 1.00 96.56 94 PRO A CA 1
ATOM 738 C C . PRO A 1 94 ? 2.014 -14.067 -2.972 1.00 96.56 94 PRO A C 1
ATOM 740 O O . PRO A 1 94 ? 2.971 -13.766 -3.680 1.00 96.56 94 PRO A O 1
ATOM 743 N N . VAL A 1 95 ? 0.758 -13.779 -3.332 1.00 96.31 95 VAL A N 1
ATOM 744 C CA . VAL A 1 95 ? 0.418 -13.082 -4.584 1.00 96.31 95 VAL A CA 1
ATOM 745 C C . VAL A 1 95 ? 0.936 -11.644 -4.563 1.00 96.31 95 VAL A C 1
ATOM 747 O O . VAL A 1 95 ? 1.515 -11.182 -5.546 1.00 96.31 95 VAL A O 1
ATOM 750 N N . GLY A 1 96 ? 0.759 -10.933 -3.447 1.00 96.81 96 GLY A N 1
ATOM 751 C CA . GLY A 1 96 ? 1.304 -9.589 -3.266 1.00 96.81 96 GLY A CA 1
ATOM 752 C C . GLY A 1 96 ? 2.826 -9.569 -3.336 1.00 96.81 96 GLY A C 1
ATOM 753 O O . GLY A 1 96 ? 3.391 -8.735 -4.039 1.00 96.81 96 GLY A O 1
ATOM 754 N N . LEU A 1 97 ? 3.482 -10.537 -2.692 1.00 97.19 97 LEU A N 1
ATOM 755 C CA . LEU A 1 97 ? 4.930 -10.714 -2.762 1.00 97.19 97 LEU A CA 1
ATOM 756 C C . LEU A 1 97 ? 5.397 -10.959 -4.200 1.00 97.19 97 LEU A C 1
ATOM 758 O O . LEU A 1 97 ? 6.309 -10.288 -4.675 1.00 97.19 97 LEU A O 1
ATOM 762 N N . PHE A 1 98 ? 4.732 -11.860 -4.925 1.00 97.44 98 PHE A N 1
ATOM 763 C CA . PHE A 1 98 ? 5.039 -12.126 -6.328 1.00 97.44 98 PHE A CA 1
ATOM 764 C C . PHE A 1 98 ? 4.891 -10.870 -7.196 1.00 97.44 98 PHE A C 1
ATOM 766 O O . PHE A 1 98 ? 5.766 -10.572 -8.007 1.00 97.44 98 PHE A O 1
ATOM 773 N N . ARG A 1 99 ? 3.812 -10.097 -7.013 1.00 96.38 99 ARG A N 1
ATOM 774 C CA . ARG A 1 99 ? 3.598 -8.828 -7.728 1.00 96.38 99 ARG A CA 1
ATOM 775 C C . ARG A 1 99 ? 4.683 -7.803 -7.412 1.00 96.38 99 ARG A C 1
ATOM 777 O O . ARG A 1 99 ? 5.176 -7.168 -8.342 1.00 96.38 99 ARG A O 1
ATOM 784 N N . LEU A 1 100 ? 5.072 -7.675 -6.142 1.00 96.69 100 LEU A N 1
ATOM 785 C CA . LEU A 1 100 ? 6.142 -6.782 -5.703 1.00 96.69 100 LEU A CA 1
ATOM 786 C C . LEU A 1 100 ? 7.474 -7.152 -6.364 1.00 96.69 100 LEU A C 1
ATOM 788 O O . LEU A 1 100 ? 8.103 -6.303 -6.990 1.00 96.69 100 LEU A O 1
ATOM 792 N N . VAL A 1 101 ? 7.867 -8.427 -6.290 1.00 96.81 101 VAL A N 1
ATOM 793 C CA . VAL A 1 101 ? 9.121 -8.931 -6.872 1.00 96.81 101 VAL A CA 1
ATOM 794 C C . VAL A 1 101 ? 9.117 -8.783 -8.392 1.00 96.81 101 VAL A C 1
ATOM 796 O O . VAL A 1 101 ? 10.066 -8.252 -8.965 1.00 96.81 101 VAL A O 1
ATOM 799 N N . ARG A 1 102 ? 8.031 -9.184 -9.065 1.00 96.56 102 ARG A N 1
ATOM 800 C CA . ARG A 1 102 ? 7.886 -9.040 -10.520 1.00 96.56 102 ARG A CA 1
ATOM 801 C C . ARG A 1 102 ? 7.935 -7.573 -10.949 1.00 96.56 102 ARG A C 1
ATOM 803 O O . ARG A 1 102 ? 8.561 -7.262 -11.960 1.00 96.56 102 ARG A O 1
ATOM 810 N N . GLY A 1 103 ? 7.264 -6.686 -10.216 1.00 96.12 103 GLY A N 1
ATOM 811 C CA . GLY A 1 103 ? 7.286 -5.245 -10.461 1.00 96.12 103 GLY A CA 1
ATOM 812 C C . GLY A 1 103 ? 8.692 -4.674 -10.301 1.00 96.12 103 GLY A C 1
ATOM 813 O O . GLY A 1 103 ? 9.191 -4.028 -11.219 1.00 96.12 103 GLY A O 1
ATOM 814 N N . GLY A 1 104 ? 9.362 -5.007 -9.195 1.00 96.25 104 GLY A N 1
ATOM 815 C CA . GLY A 1 104 ? 10.744 -4.615 -8.923 1.00 96.25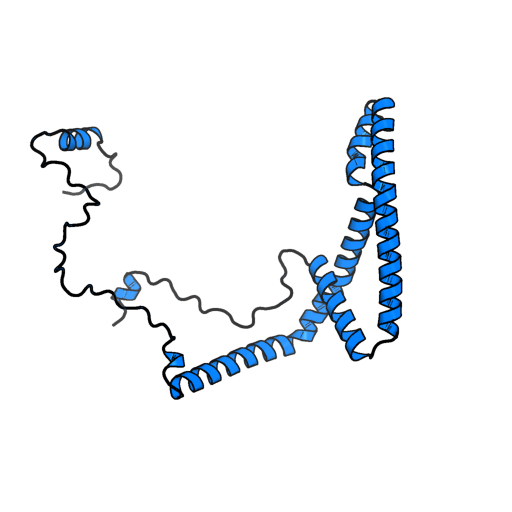 104 GLY A CA 1
ATOM 816 C C . GLY A 1 104 ? 11.718 -5.094 -9.998 1.00 96.25 104 GLY A C 1
ATOM 817 O O . GLY A 1 104 ? 12.520 -4.305 -10.487 1.00 96.25 104 GLY A O 1
ATOM 818 N N . PHE A 1 105 ? 11.600 -6.346 -10.450 1.00 96.06 105 PHE A N 1
ATOM 819 C CA . PHE A 1 105 ? 12.417 -6.887 -11.539 1.00 96.06 105 PHE A CA 1
ATOM 820 C C . PHE A 1 105 ? 12.174 -6.141 -12.859 1.00 96.06 105 PHE A C 1
ATOM 822 O O . PHE A 1 105 ? 13.115 -5.707 -13.522 1.00 96.06 105 PHE A O 1
ATOM 829 N N . ARG A 1 106 ? 10.907 -5.930 -13.239 1.00 95.69 106 ARG A N 1
ATOM 830 C CA . ARG A 1 106 ? 10.558 -5.201 -14.470 1.00 95.69 106 ARG A CA 1
ATOM 831 C C . ARG A 1 106 ? 11.065 -3.761 -14.457 1.00 95.69 106 ARG A C 1
ATOM 833 O O . ARG A 1 106 ? 11.586 -3.301 -15.471 1.00 95.69 106 ARG A O 1
ATOM 840 N N . TRP A 1 107 ? 10.929 -3.081 -13.321 1.00 95.38 107 TRP A N 1
ATOM 841 C CA . TRP A 1 107 ? 11.429 -1.727 -13.110 1.00 95.38 107 TRP A CA 1
ATOM 842 C C . TRP A 1 107 ? 12.959 -1.680 -13.170 1.00 95.38 107 TRP A C 1
ATOM 844 O O . TRP A 1 107 ? 13.525 -0.883 -13.925 1.00 95.38 107 TRP A O 1
ATOM 854 N N . GLY A 1 108 ? 13.617 -2.578 -12.430 1.00 95.44 108 GLY A N 1
ATOM 855 C CA . GLY A 1 108 ? 15.070 -2.661 -12.316 1.00 95.44 108 GLY A CA 1
ATOM 856 C C . GLY A 1 108 ? 15.757 -2.872 -13.661 1.00 95.44 108 GLY A C 1
ATOM 857 O O . GLY A 1 108 ? 16.731 -2.188 -13.960 1.00 95.44 108 GLY A O 1
ATOM 858 N N . PHE A 1 109 ? 15.202 -3.744 -14.508 1.00 94.31 109 PHE A N 1
ATOM 859 C CA . PHE A 1 109 ? 15.758 -4.071 -15.827 1.00 94.31 109 PHE A CA 1
ATOM 860 C C . PHE A 1 109 ? 15.200 -3.239 -16.993 1.00 94.31 109 PHE A C 1
ATOM 862 O O . PHE A 1 109 ? 15.545 -3.508 -18.149 1.00 94.31 109 PHE A O 1
ATOM 869 N N . ASP A 1 110 ? 14.376 -2.225 -16.703 1.00 94.44 110 ASP A N 1
ATOM 870 C CA . ASP A 1 110 ? 13.759 -1.339 -17.702 1.00 94.44 110 ASP A CA 1
ATOM 871 C C . ASP A 1 110 ? 13.002 -2.124 -18.794 1.00 94.44 110 ASP A C 1
ATOM 873 O O . ASP A 1 110 ? 13.146 -1.900 -20.003 1.00 94.44 110 ASP A O 1
ATOM 877 N N . MET A 1 111 ? 12.198 -3.098 -18.352 1.00 93.25 111 MET A N 1
ATOM 878 C CA . MET A 1 111 ? 11.426 -3.981 -19.236 1.00 93.25 111 MET A CA 1
ATOM 879 C C . MET A 1 111 ? 10.326 -3.238 -20.003 1.00 93.25 111 MET A C 1
ATOM 881 O O . MET A 1 111 ? 9.868 -3.704 -21.039 1.00 93.25 111 MET A O 1
ATOM 885 N N . GLU A 1 112 ? 9.907 -2.068 -19.526 1.00 90.94 112 GLU A N 1
ATOM 886 C CA . GLU A 1 112 ? 8.899 -1.228 -20.184 1.00 90.94 112 GLU A CA 1
ATOM 887 C C . GLU A 1 112 ? 9.383 -0.681 -21.535 1.00 90.94 112 GLU A C 1
ATOM 889 O O . GLU A 1 112 ? 8.587 -0.547 -22.459 1.00 90.94 112 GLU A O 1
ATOM 894 N N . GLY A 1 113 ? 10.692 -0.441 -21.689 1.00 91.38 113 GLY A N 1
ATOM 895 C CA . GLY A 1 113 ? 11.291 0.033 -22.941 1.00 91.38 113 GLY A CA 1
ATOM 896 C C . GLY A 1 113 ? 11.593 -1.070 -23.964 1.00 91.38 113 GLY A C 1
ATOM 897 O O . GLY A 1 113 ? 12.073 -0.779 -25.060 1.00 91.38 113 GLY A O 1
ATOM 898 N N . GLU A 1 114 ? 11.350 -2.342 -23.629 1.00 94.06 114 GLU A N 1
ATOM 899 C CA . GLU A 1 114 ? 11.632 -3.481 -24.512 1.00 94.06 114 GLU A CA 1
ATOM 900 C C . GLU A 1 114 ? 10.904 -3.403 -25.869 1.00 94.06 114 GLU A C 1
ATOM 902 O O . GLU A 1 114 ? 11.569 -3.610 -26.889 1.00 94.06 114 GLU A O 1
ATOM 907 N N . PRO A 1 115 ? 9.598 -3.063 -25.949 1.00 95.56 115 PRO A N 1
ATOM 908 C CA . PRO A 1 115 ? 8.893 -3.003 -27.230 1.00 95.56 115 PRO A CA 1
ATOM 909 C C . PRO A 1 115 ? 9.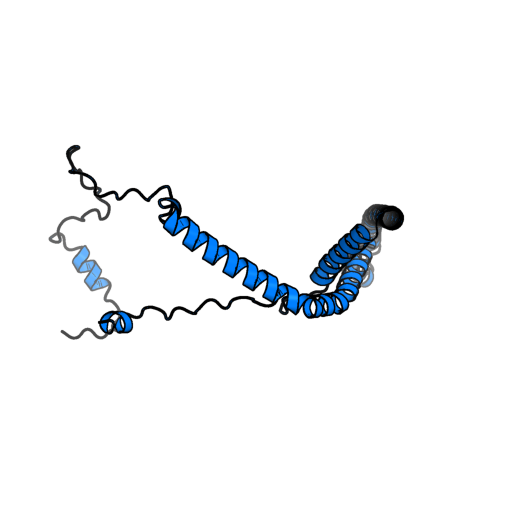474 -1.961 -28.192 1.00 95.56 115 PRO A C 1
ATOM 911 O O . PRO A 1 115 ? 9.529 -2.212 -29.395 1.00 95.56 115 PRO A O 1
ATOM 914 N N . VAL A 1 116 ? 9.954 -0.829 -27.662 1.00 95.12 116 VAL A N 1
ATOM 915 C CA . VAL A 1 116 ? 10.568 0.253 -28.450 1.00 95.12 116 VAL A CA 1
ATOM 916 C C . VAL A 1 116 ? 11.905 -0.204 -29.029 1.00 95.12 116 VAL A C 1
ATOM 918 O O . VAL A 1 116 ? 12.129 -0.084 -30.230 1.00 95.12 116 VAL A O 1
ATOM 921 N N . ARG A 1 117 ? 12.759 -0.845 -28.217 1.00 94.94 117 ARG A N 1
ATOM 922 C CA . ARG A 1 117 ? 14.018 -1.432 -28.712 1.00 94.94 117 ARG A CA 1
ATOM 923 C C . ARG A 1 117 ? 13.766 -2.505 -29.770 1.00 94.94 117 ARG A C 1
ATOM 925 O O . ARG A 1 117 ? 14.444 -2.527 -30.791 1.00 94.94 117 ARG A O 1
ATOM 932 N N . LYS A 1 118 ? 12.759 -3.364 -29.567 1.00 96.25 118 LYS A N 1
ATOM 933 C CA . LYS A 1 118 ? 12.354 -4.361 -30.570 1.00 96.25 118 LYS A CA 1
ATOM 934 C C . LYS A 1 118 ? 11.868 -3.712 -31.869 1.00 96.25 118 LYS A C 1
ATOM 936 O O . LYS A 1 118 ? 12.081 -4.286 -32.929 1.00 96.25 118 LYS A O 1
ATOM 941 N N . ALA A 1 119 ? 11.216 -2.551 -31.808 1.00 97.12 119 ALA A N 1
ATOM 942 C CA . ALA A 1 119 ? 10.790 -1.822 -33.001 1.00 97.12 119 ALA A CA 1
ATOM 943 C C . ALA A 1 119 ? 11.978 -1.270 -33.803 1.00 97.12 119 ALA A C 1
ATOM 945 O O . ALA A 1 119 ? 11.975 -1.409 -35.022 1.00 97.12 119 ALA A O 1
ATOM 946 N N . ALA A 1 120 ? 13.003 -0.729 -33.133 1.00 96.62 120 ALA A N 1
ATOM 947 C CA . ALA A 1 120 ? 14.242 -0.297 -33.786 1.00 96.62 120 ALA A CA 1
ATOM 948 C C . ALA A 1 120 ? 14.965 -1.470 -34.473 1.00 96.62 120 ALA A C 1
ATOM 950 O O . ALA A 1 120 ? 15.364 -1.352 -35.627 1.00 96.62 120 ALA A O 1
ATOM 951 N N . VAL A 1 121 ? 15.036 -2.635 -33.811 1.00 97.12 121 VAL A N 1
ATOM 952 C CA . VAL A 1 121 ? 15.605 -3.863 -34.401 1.00 97.12 121 VAL A CA 1
ATOM 953 C C . VAL A 1 121 ? 14.827 -4.307 -35.642 1.00 97.12 121 VAL A C 1
ATOM 955 O O . VAL A 1 121 ? 15.439 -4.609 -36.657 1.00 97.12 121 VAL A O 1
ATOM 958 N N . ARG A 1 122 ? 13.486 -4.307 -35.600 1.00 97.56 122 ARG A N 1
ATOM 959 C CA . ARG A 1 122 ? 12.653 -4.665 -36.768 1.00 97.56 122 ARG A CA 1
ATOM 960 C C . ARG A 1 122 ? 12.824 -3.717 -37.958 1.00 97.56 122 ARG A C 1
ATOM 962 O O . ARG A 1 122 ? 12.534 -4.112 -39.076 1.00 97.56 122 ARG A O 1
ATOM 969 N N . ARG A 1 123 ? 13.231 -2.474 -37.704 1.00 97.38 123 ARG A N 1
ATOM 970 C CA . ARG A 1 123 ? 13.536 -1.461 -38.723 1.00 97.38 123 ARG A CA 1
ATOM 971 C C . ARG A 1 123 ? 14.998 -1.487 -39.174 1.00 97.38 123 ARG A C 1
ATOM 973 O O . ARG A 1 123 ? 15.374 -0.648 -39.981 1.00 97.38 123 ARG A O 1
ATOM 980 N N . GLU A 1 124 ? 15.807 -2.383 -38.608 1.00 97.06 124 GLU A N 1
ATOM 981 C CA . GLU A 1 124 ? 17.249 -2.483 -38.857 1.00 97.06 124 GLU A CA 1
ATOM 982 C C . GLU A 1 124 ? 18.014 -1.176 -38.557 1.00 97.06 124 GLU A C 1
ATOM 984 O O . GLU A 1 124 ? 19.101 -0.927 -39.071 1.00 97.06 124 GLU A O 1
ATOM 989 N N . ASP A 1 125 ? 17.474 -0.341 -37.661 1.00 97.25 125 ASP A N 1
ATOM 990 C CA . ASP A 1 125 ? 18.079 0.934 -37.279 1.00 97.25 125 ASP A CA 1
ATOM 991 C C . ASP A 1 125 ? 19.049 0.744 -36.105 1.00 97.25 125 ASP A C 1
ATOM 993 O O . ASP A 1 125 ? 18.699 0.860 -34.922 1.00 97.25 125 ASP A O 1
ATOM 997 N N . ALA A 1 126 ? 20.299 0.424 -36.441 1.00 96.06 126 ALA A N 1
ATOM 998 C CA . ALA A 1 126 ? 21.356 0.206 -35.459 1.00 96.06 126 ALA A CA 1
ATOM 999 C C . ALA A 1 126 ? 21.663 1.467 -34.630 1.00 96.06 126 ALA A C 1
ATOM 1001 O O . ALA A 1 126 ? 21.948 1.369 -33.433 1.00 96.06 126 ALA A O 1
ATOM 1002 N N . ALA A 1 127 ? 21.582 2.657 -35.235 1.00 97.25 127 ALA A N 1
ATOM 1003 C CA . ALA A 1 127 ? 21.888 3.912 -34.557 1.00 97.25 127 ALA A CA 1
ATOM 1004 C C . ALA A 1 127 ? 20.839 4.239 -33.486 1.00 97.25 127 ALA A C 1
ATOM 1006 O O . ALA A 1 127 ? 21.191 4.621 -32.366 1.00 97.25 127 ALA A O 1
ATOM 1007 N N . GLU A 1 128 ? 19.553 4.057 -33.796 1.00 96.56 128 GLU A N 1
ATOM 1008 C CA . GLU A 1 128 ? 18.479 4.208 -32.816 1.00 96.56 128 GLU A CA 1
ATOM 1009 C C . GLU A 1 128 ? 18.586 3.158 -31.705 1.00 96.56 128 GLU A C 1
ATOM 1011 O O . GLU A 1 128 ? 18.482 3.499 -30.523 1.00 96.56 128 GLU A O 1
ATOM 1016 N N . TYR A 1 129 ? 18.872 1.899 -32.052 1.00 96.25 129 TYR A N 1
ATOM 1017 C CA . TYR A 1 129 ? 19.049 0.838 -31.063 1.00 96.25 129 TYR A CA 1
ATOM 1018 C C . TYR A 1 129 ? 20.166 1.155 -30.056 1.00 96.25 129 TYR A C 1
ATOM 1020 O O . TYR A 1 129 ? 19.945 1.058 -28.846 1.00 96.25 129 TYR A O 1
ATOM 1028 N N . LEU A 1 130 ? 21.344 1.584 -30.526 1.00 97.06 130 LEU A N 1
ATOM 1029 C CA . LEU A 1 130 ? 22.475 1.924 -29.655 1.00 97.06 130 LEU A CA 1
ATOM 1030 C C . LEU A 1 130 ? 22.147 3.093 -28.714 1.00 97.06 130 LEU A C 1
ATOM 1032 O O . LEU A 1 130 ? 22.474 3.030 -27.526 1.00 97.06 130 LEU A O 1
ATOM 1036 N N . LYS A 1 131 ? 21.431 4.121 -29.198 1.00 96.62 131 LYS A N 1
ATOM 1037 C CA . LYS A 1 131 ? 20.955 5.239 -28.360 1.00 96.62 131 LYS A CA 1
ATOM 1038 C C . LYS A 1 131 ? 20.013 4.755 -27.255 1.00 96.62 131 LYS A C 1
ATOM 1040 O O . LYS A 1 131 ? 20.194 5.106 -26.088 1.00 96.62 131 LYS A O 1
ATOM 1045 N N . LEU A 1 132 ? 19.029 3.923 -27.602 1.00 95.94 132 LEU A N 1
ATOM 1046 C CA . LEU A 1 132 ? 18.074 3.367 -26.638 1.00 95.94 132 LEU A CA 1
ATOM 1047 C C . LEU A 1 132 ? 18.751 2.427 -25.628 1.00 95.94 132 LEU A C 1
ATOM 1049 O O . LEU A 1 132 ? 18.380 2.423 -24.452 1.00 95.94 132 LEU A O 1
ATOM 1053 N N . SER A 1 133 ? 19.750 1.651 -26.060 1.00 95.38 133 SER A N 1
ATOM 1054 C CA . SER A 1 133 ? 20.529 0.772 -25.181 1.00 95.38 133 SER A CA 1
ATOM 1055 C C . SER A 1 133 ? 21.350 1.573 -24.172 1.00 95.38 133 SER A C 1
ATOM 1057 O O . SER A 1 133 ? 21.262 1.307 -22.977 1.00 95.38 133 SER A O 1
ATOM 1059 N N . ALA A 1 134 ? 22.062 2.616 -24.609 1.00 95.38 134 ALA A N 1
ATOM 1060 C CA . ALA A 1 134 ? 22.839 3.468 -23.706 1.00 95.38 134 ALA A CA 1
ATOM 1061 C C . ALA A 1 134 ? 21.951 4.155 -22.648 1.00 95.38 134 ALA A C 1
ATOM 1063 O O . ALA A 1 134 ? 22.291 4.200 -21.463 1.00 95.38 134 ALA A O 1
ATOM 1064 N N . GLN A 1 135 ? 20.769 4.637 -23.051 1.00 94.81 135 GLN A N 1
ATOM 1065 C CA . GLN A 1 135 ? 19.788 5.201 -22.119 1.00 94.81 135 GLN A CA 1
ATOM 1066 C C . GLN A 1 135 ? 19.291 4.171 -21.095 1.00 94.81 135 GLN A C 1
ATOM 1068 O O . GLN A 1 135 ? 19.149 4.492 -19.911 1.00 94.81 135 GLN A O 1
ATOM 1073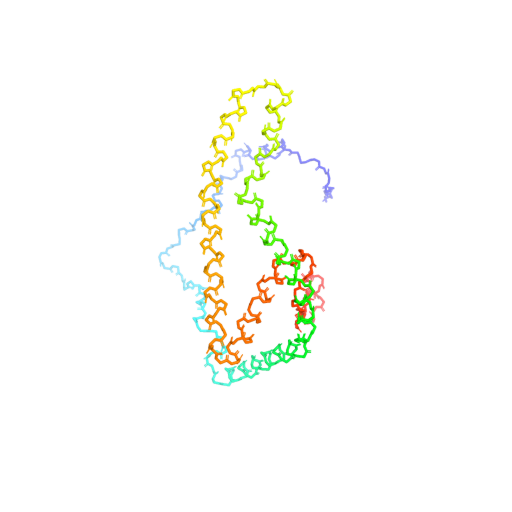 N N . ARG A 1 136 ? 19.019 2.939 -21.543 1.00 95.25 136 ARG A N 1
ATOM 1074 C CA . ARG A 1 136 ? 18.634 1.826 -20.670 1.00 95.25 136 ARG A CA 1
ATOM 1075 C C . ARG A 1 136 ? 19.737 1.543 -19.656 1.00 95.25 136 ARG A C 1
ATOM 1077 O O . ARG A 1 136 ? 19.439 1.483 -18.469 1.00 95.25 136 ARG A O 1
ATOM 1084 N N . ASP A 1 137 ? 20.981 1.399 -20.096 1.00 95.81 137 ASP A N 1
ATOM 1085 C CA . ASP A 1 137 ? 22.094 1.012 -19.227 1.00 95.81 137 ASP A CA 1
ATOM 1086 C C . ASP A 1 137 ? 22.328 2.039 -18.113 1.00 95.81 137 ASP A C 1
ATOM 1088 O O . ASP A 1 137 ? 22.548 1.658 -16.961 1.00 95.81 137 ASP A O 1
ATOM 1092 N N . ASN A 1 138 ? 22.172 3.335 -18.411 1.00 93.75 138 AS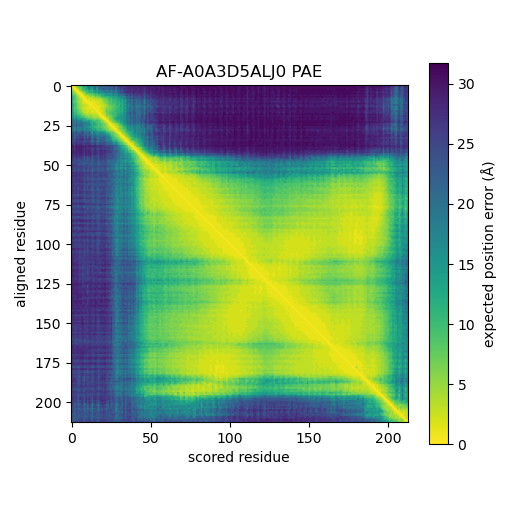N A N 1
ATOM 1093 C CA . ASN A 1 138 ? 22.234 4.389 -17.397 1.00 93.75 138 ASN A CA 1
ATOM 1094 C C . ASN A 1 138 ? 21.109 4.262 -16.348 1.00 93.75 138 ASN A C 1
ATOM 1096 O O . ASN A 1 138 ? 21.369 4.314 -15.144 1.00 93.75 138 ASN A O 1
ATOM 1100 N N . ARG A 1 139 ? 19.858 4.032 -16.781 1.00 94.56 139 ARG A N 1
ATOM 1101 C CA . ARG A 1 139 ? 18.721 3.825 -15.862 1.00 94.56 139 ARG A CA 1
ATOM 1102 C C . ARG A 1 139 ? 18.878 2.546 -15.043 1.00 94.56 139 ARG A C 1
ATOM 1104 O O . ARG A 1 139 ? 18.682 2.573 -13.831 1.00 94.56 139 ARG A O 1
ATOM 1111 N N . VAL A 1 140 ? 19.235 1.439 -15.689 1.00 96.69 140 VAL A N 1
ATOM 1112 C CA . VAL A 1 140 ? 19.393 0.123 -15.056 1.00 96.69 140 VAL A CA 1
ATOM 1113 C C . VAL A 1 140 ? 20.509 0.163 -14.022 1.00 96.69 140 VAL A C 1
ATOM 1115 O O . VAL A 1 140 ? 20.309 -0.350 -12.928 1.00 96.69 140 VAL A O 1
ATOM 1118 N N . ARG A 1 141 ? 21.640 0.827 -14.295 1.00 95.94 141 ARG A N 1
ATOM 1119 C CA . ARG A 1 141 ? 22.738 0.952 -13.324 1.00 95.94 141 ARG A CA 1
ATOM 1120 C C . ARG A 1 141 ? 22.263 1.569 -12.007 1.00 95.94 141 ARG A C 1
ATOM 1122 O O . ARG A 1 141 ? 22.480 0.980 -10.951 1.00 95.94 141 ARG A O 1
ATOM 1129 N N . LEU A 1 142 ? 21.576 2.714 -12.069 1.00 95.25 142 LEU A N 1
ATOM 1130 C CA . LEU A 1 142 ? 21.036 3.365 -10.872 1.00 95.25 142 LEU A CA 1
ATOM 1131 C C . LEU A 1 142 ? 19.951 2.509 -10.204 1.00 95.25 142 LEU A C 1
ATOM 1133 O O . LEU A 1 142 ? 19.977 2.318 -8.992 1.00 95.25 142 LEU A O 1
ATOM 1137 N N . ARG A 1 143 ? 19.004 1.965 -10.976 1.00 96.88 143 ARG A N 1
ATOM 1138 C CA . ARG A 1 143 ? 17.893 1.174 -10.424 1.00 96.88 143 ARG A CA 1
ATOM 1139 C C . ARG A 1 143 ? 18.361 -0.129 -9.776 1.00 96.88 143 ARG A C 1
ATOM 1141 O O . ARG A 1 143 ? 17.851 -0.482 -8.719 1.00 96.88 143 ARG A O 1
ATOM 1148 N N . VAL A 1 144 ? 19.342 -0.819 -10.358 1.00 95.81 144 VAL A N 1
ATOM 1149 C CA . VAL A 1 144 ? 19.956 -2.025 -9.780 1.00 95.81 144 VAL A CA 1
ATOM 1150 C C . VAL A 1 144 ? 20.737 -1.677 -8.520 1.00 95.81 144 VAL A C 1
ATOM 1152 O O . VAL A 1 144 ? 20.607 -2.390 -7.531 1.00 95.81 144 VAL A O 1
ATOM 1155 N N . PHE A 1 145 ? 21.481 -0.568 -8.504 1.00 96.81 145 PHE A N 1
ATOM 1156 C CA . PHE A 1 145 ? 22.131 -0.094 -7.281 1.00 96.81 145 PHE A CA 1
ATOM 1157 C C . PHE A 1 145 ? 21.111 0.158 -6.158 1.00 96.81 145 PHE A C 1
ATOM 1159 O O . PHE A 1 145 ? 21.281 -0.348 -5.052 1.00 96.81 145 PHE A O 1
ATOM 1166 N N . LEU A 1 146 ? 20.009 0.858 -6.452 1.00 97.44 146 LEU A N 1
ATOM 1167 C CA . LEU A 1 146 ? 18.925 1.086 -5.490 1.00 97.44 146 LEU A CA 1
ATOM 1168 C C . LEU A 1 146 ? 18.244 -0.220 -5.052 1.00 97.44 146 LEU A C 1
ATOM 1170 O O . LEU A 1 146 ? 17.924 -0.376 -3.876 1.00 97.44 146 LEU A O 1
ATOM 1174 N N . ALA A 1 147 ? 18.047 -1.172 -5.968 1.00 96.44 147 ALA A N 1
ATOM 1175 C CA . ALA A 1 147 ? 17.485 -2.482 -5.648 1.00 96.44 147 ALA A CA 1
ATOM 1176 C C . ALA A 1 147 ? 18.413 -3.297 -4.733 1.00 96.44 147 ALA A C 1
ATOM 1178 O O . ALA A 1 147 ? 17.941 -3.908 -3.778 1.00 96.44 147 ALA A O 1
ATOM 1179 N N . MET A 1 148 ? 19.725 -3.268 -4.984 1.00 96.88 148 MET A N 1
ATOM 1180 C CA . MET A 1 148 ? 20.731 -3.910 -4.136 1.00 96.88 148 MET A CA 1
ATOM 1181 C C . MET A 1 148 ? 20.798 -3.260 -2.756 1.00 96.88 148 MET A C 1
ATOM 1183 O O . MET A 1 148 ? 20.824 -3.971 -1.756 1.00 96.88 148 MET A O 1
ATOM 1187 N N . LEU A 1 149 ? 20.763 -1.926 -2.687 1.00 98.00 149 LEU A N 1
ATOM 1188 C CA . LEU A 1 149 ? 20.690 -1.205 -1.418 1.00 98.00 149 LEU A CA 1
ATOM 1189 C C . LEU A 1 149 ? 19.435 -1.610 -0.637 1.00 98.00 149 LEU A C 1
ATOM 1191 O O . LEU A 1 149 ? 19.535 -1.968 0.533 1.00 98.00 149 LEU A O 1
ATOM 1195 N N . GLY A 1 150 ? 18.278 -1.640 -1.302 1.00 96.94 150 GLY A N 1
ATOM 1196 C CA . GLY A 1 150 ? 17.027 -2.107 -0.711 1.00 96.94 150 GLY A CA 1
ATOM 1197 C C . GLY A 1 150 ? 17.113 -3.550 -0.205 1.00 96.94 150 GLY A C 1
ATOM 1198 O O . GLY A 1 150 ? 16.669 -3.829 0.906 1.00 96.94 150 GLY A O 1
ATOM 1199 N N . LEU A 1 151 ? 17.737 -4.455 -0.966 1.00 96.88 151 LEU A N 1
ATOM 1200 C CA . LEU A 1 151 ? 17.956 -5.844 -0.555 1.00 96.88 151 LEU A CA 1
ATOM 1201 C C . LEU A 1 151 ? 18.835 -5.933 0.700 1.00 96.88 151 LEU A C 1
ATOM 1203 O O . LEU A 1 151 ? 18.478 -6.638 1.641 1.00 96.88 151 LEU A O 1
ATOM 1207 N N . VAL A 1 152 ? 19.944 -5.190 0.746 1.00 98.19 152 VAL A N 1
ATOM 1208 C CA . VAL A 1 152 ? 20.817 -5.117 1.928 1.00 98.19 152 VAL A CA 1
ATOM 1209 C C . VAL A 1 152 ? 20.043 -4.579 3.131 1.00 98.19 152 VAL A C 1
ATOM 1211 O O . VAL A 1 152 ? 20.094 -5.179 4.202 1.00 98.19 152 VAL A O 1
ATOM 1214 N N . THR A 1 153 ? 19.258 -3.511 2.959 1.00 98.00 153 THR A N 1
ATOM 1215 C CA . THR A 1 153 ? 18.385 -2.987 4.018 1.00 98.00 153 THR A CA 1
ATOM 1216 C C . THR A 1 153 ? 17.389 -4.044 4.499 1.00 98.00 153 THR A C 1
ATOM 1218 O O . THR A 1 153 ? 17.244 -4.227 5.706 1.00 98.00 153 THR A O 1
ATOM 1221 N N . CYS A 1 154 ? 16.745 -4.791 3.596 1.00 96.38 154 CYS A N 1
ATOM 1222 C CA . CYS A 1 154 ? 15.850 -5.890 3.962 1.00 96.38 154 CYS A CA 1
ATOM 1223 C C . CYS A 1 154 ? 16.569 -6.983 4.765 1.00 96.38 154 CYS A C 1
ATOM 1225 O O . CYS A 1 154 ? 16.001 -7.476 5.741 1.00 96.38 154 CYS A O 1
ATOM 1227 N N . CYS A 1 155 ? 17.807 -7.339 4.414 1.00 97.75 155 CYS A N 1
ATOM 1228 C CA . CYS A 1 155 ? 18.616 -8.292 5.177 1.00 97.75 155 CYS A CA 1
ATOM 1229 C C . CYS A 1 155 ? 18.951 -7.765 6.580 1.00 97.75 155 CYS A C 1
ATOM 1231 O O . CYS A 1 155 ? 18.747 -8.481 7.560 1.00 97.75 155 CYS A O 1
ATOM 1233 N N . CYS A 1 156 ? 19.393 -6.509 6.699 1.00 97.88 156 CYS A N 1
ATOM 1234 C CA . CYS A 1 156 ? 19.688 -5.876 7.988 1.00 97.88 156 CYS A CA 1
ATOM 1235 C C . CYS A 1 156 ? 18.447 -5.800 8.887 1.00 97.88 156 CYS A C 1
ATOM 1237 O O . CYS A 1 156 ? 18.517 -6.136 10.067 1.00 97.88 156 CYS A O 1
ATOM 1239 N N . VAL A 1 157 ? 17.298 -5.401 8.329 1.00 96.75 157 VAL A N 1
ATOM 1240 C CA . VAL A 1 157 ? 16.022 -5.373 9.056 1.00 96.75 157 VAL A CA 1
ATOM 1241 C C . VAL A 1 157 ? 15.615 -6.782 9.471 1.00 96.75 157 VAL A C 1
ATOM 1243 O O . VAL A 1 157 ? 15.241 -6.980 10.619 1.00 96.75 157 VAL A O 1
ATOM 1246 N N . SER A 1 158 ? 15.728 -7.772 8.583 1.00 95.75 158 SER A N 1
ATOM 1247 C CA . SER A 1 158 ? 15.394 -9.165 8.908 1.00 95.75 158 SER A CA 1
ATOM 1248 C C . SER A 1 158 ? 16.254 -9.688 10.055 1.00 95.75 158 SER A C 1
ATOM 1250 O O . SER A 1 158 ? 15.724 -10.281 10.987 1.00 95.75 158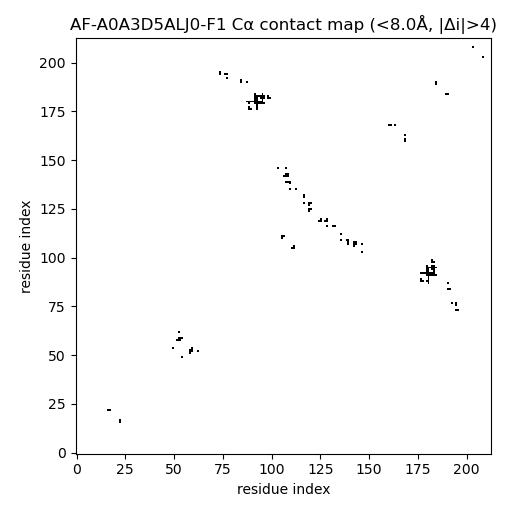 SER A O 1
ATOM 1252 N N . TRP A 1 159 ? 17.559 -9.404 10.031 1.00 97.50 159 TRP A N 1
ATOM 1253 C CA . TRP A 1 159 ? 18.472 -9.731 11.122 1.00 97.50 159 TRP A CA 1
ATOM 1254 C C . TRP A 1 159 ? 18.072 -9.046 12.434 1.00 97.50 159 TRP A C 1
ATOM 1256 O O . TRP A 1 159 ? 17.950 -9.710 13.459 1.00 97.50 159 TRP A O 1
ATOM 1266 N N . TRP A 1 160 ? 17.796 -7.739 12.401 1.00 97.19 160 TRP A N 1
ATOM 1267 C CA . TRP A 1 160 ? 17.332 -6.986 13.568 1.00 97.19 160 TRP A CA 1
ATOM 1268 C C . TRP A 1 160 ? 16.017 -7.540 14.134 1.00 97.19 160 TRP A C 1
ATOM 1270 O O . TRP A 1 160 ? 15.884 -7.703 15.341 1.00 97.19 160 TRP A O 1
ATOM 1280 N N . VAL A 1 161 ? 15.064 -7.925 13.283 1.00 96.94 161 VAL A N 1
ATOM 1281 C CA . VAL A 1 161 ? 13.805 -8.542 13.727 1.00 96.94 161 VAL A CA 1
ATOM 1282 C C . VAL A 1 161 ? 14.056 -9.844 14.489 1.00 96.94 161 VAL A C 1
ATOM 1284 O O . VAL A 1 161 ? 13.278 -10.177 15.372 1.00 96.94 161 VAL A O 1
ATOM 1287 N N . LEU A 1 162 ? 15.136 -10.583 14.233 1.00 95.69 162 LEU A N 1
ATOM 1288 C CA . LEU A 1 162 ? 15.436 -11.795 15.002 1.00 95.69 162 LEU A CA 1
ATOM 1289 C C . LEU A 1 162 ? 15.892 -11.506 16.440 1.00 95.69 162 LEU A C 1
ATOM 1291 O O . LEU A 1 162 ? 15.779 -12.399 17.280 1.00 95.69 162 LEU A O 1
ATOM 1295 N N . THR A 1 163 ? 16.359 -10.289 16.741 1.00 97.25 163 THR A N 1
ATOM 1296 C CA . THR A 1 163 ? 16.887 -9.920 18.067 1.00 97.25 163 THR A CA 1
ATOM 1297 C C . THR A 1 163 ? 15.829 -9.351 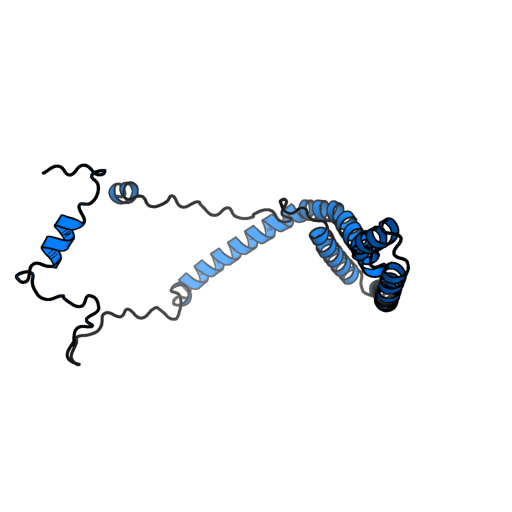19.015 1.00 97.25 163 THR A C 1
ATOM 1299 O O . THR A 1 163 ? 16.068 -9.276 20.220 1.00 97.25 163 THR A O 1
ATOM 1302 N N . ILE A 1 164 ? 14.648 -8.977 18.509 1.00 96.88 164 ILE A N 1
ATOM 1303 C CA . ILE A 1 164 ? 13.583 -8.357 19.311 1.00 96.88 164 ILE A CA 1
ATOM 1304 C C . ILE A 1 164 ? 12.619 -9.397 19.934 1.00 96.88 164 ILE A C 1
ATOM 1306 O O . ILE A 1 164 ? 12.497 -10.530 19.445 1.00 96.88 164 ILE A O 1
ATOM 1310 N N . PRO A 1 165 ? 11.869 -9.038 20.998 1.00 97.81 165 PRO A N 1
ATOM 1311 C CA . PRO A 1 165 ? 10.890 -9.917 21.639 1.00 97.81 165 PRO A CA 1
ATOM 1312 C C . PRO A 1 165 ? 9.867 -10.545 20.679 1.00 97.81 165 PRO A C 1
ATOM 1314 O O . PRO A 1 165 ? 9.436 -9.939 19.699 1.00 97.81 165 PRO A O 1
ATOM 1317 N N . ALA A 1 166 ? 9.409 -11.763 20.996 1.00 96.81 166 ALA A N 1
ATOM 1318 C CA . ALA A 1 166 ? 8.496 -12.541 20.147 1.00 96.81 166 ALA A CA 1
ATOM 1319 C C . ALA A 1 166 ? 7.214 -11.789 19.754 1.00 96.81 166 ALA A C 1
ATOM 1321 O O . ALA A 1 166 ? 6.822 -11.813 18.592 1.00 96.81 166 ALA A O 1
ATOM 1322 N N . TRP A 1 167 ? 6.587 -11.076 20.690 1.00 96.69 167 TRP A N 1
ATOM 1323 C CA . TRP A 1 167 ? 5.357 -10.334 20.407 1.00 96.69 167 TRP A CA 1
ATOM 1324 C C . TRP A 1 167 ? 5.570 -9.208 19.381 1.00 96.69 167 TRP A C 1
ATOM 1326 O O . TRP A 1 167 ? 4.717 -9.005 18.520 1.00 96.69 167 TRP A O 1
ATOM 1336 N N . GLN A 1 168 ? 6.728 -8.534 19.406 1.00 97.00 168 GLN A N 1
ATOM 1337 C CA . 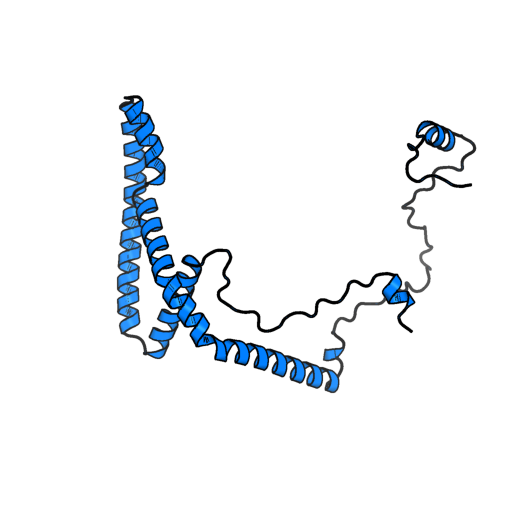GLN A 1 168 ? 7.087 -7.517 18.412 1.00 97.00 168 GLN A CA 1
ATOM 1338 C C . GLN A 1 168 ? 7.340 -8.154 17.043 1.00 97.00 168 GLN A C 1
ATOM 1340 O O . GLN A 1 168 ? 6.866 -7.640 16.033 1.00 97.00 168 GLN A O 1
ATOM 1345 N N . ARG A 1 169 ? 8.006 -9.318 17.004 1.00 96.81 169 ARG A N 1
ATOM 1346 C CA . ARG A 1 169 ? 8.203 -10.099 15.769 1.00 96.81 169 ARG A CA 1
ATOM 1347 C C . ARG A 1 169 ? 6.875 -10.480 15.124 1.00 96.81 169 ARG A C 1
ATOM 1349 O O . ARG A 1 169 ? 6.693 -10.259 13.930 1.00 96.81 169 ARG A O 1
ATOM 1356 N N . PHE A 1 170 ? 5.928 -10.999 15.906 1.00 95.31 170 PHE A N 1
ATOM 1357 C CA . PHE A 1 170 ? 4.599 -11.346 15.400 1.00 95.31 170 PHE A CA 1
ATOM 1358 C C . PHE A 1 170 ? 3.794 -10.117 14.967 1.00 95.31 170 PHE A C 1
ATOM 1360 O O . PHE A 1 170 ? 3.094 -10.190 13.959 1.00 95.31 170 PHE A O 1
ATOM 1367 N N . ALA A 1 171 ? 3.920 -8.982 15.661 1.00 96.19 171 ALA A N 1
ATOM 1368 C CA . ALA A 1 171 ? 3.288 -7.731 15.243 1.00 96.19 171 ALA A CA 1
ATOM 1369 C C . ALA A 1 171 ? 3.830 -7.240 13.887 1.00 96.19 171 ALA A C 1
ATOM 1371 O O . ALA A 1 171 ? 3.048 -6.910 12.995 1.00 96.19 171 ALA A O 1
ATOM 1372 N N . LEU A 1 172 ? 5.155 -7.258 13.697 1.00 96.75 172 LEU A N 1
ATOM 1373 C CA . LEU A 1 172 ? 5.794 -6.900 12.426 1.00 96.75 172 LEU A CA 1
ATOM 1374 C C . LEU A 1 172 ? 5.427 -7.875 11.305 1.00 96.75 172 LEU A C 1
ATOM 1376 O O . LEU A 1 172 ? 5.106 -7.442 10.199 1.00 96.75 172 LEU A O 1
ATOM 1380 N N . LEU A 1 173 ? 5.416 -9.180 11.591 1.00 94.88 173 LEU A N 1
ATOM 1381 C CA . LEU A 1 173 ? 4.976 -10.197 10.638 1.00 94.88 173 LEU A CA 1
ATOM 1382 C C . LEU A 1 173 ? 3.516 -9.968 10.230 1.00 94.88 173 LEU A C 1
ATOM 1384 O O . LEU A 1 173 ? 3.202 -9.997 9.043 1.00 94.88 173 LEU A O 1
ATOM 1388 N N . GLY A 1 174 ? 2.637 -9.685 11.193 1.00 95.56 174 GLY A N 1
ATOM 1389 C CA . GLY A 1 174 ? 1.240 -9.343 10.939 1.00 95.56 174 GLY A CA 1
ATOM 1390 C C . GLY A 1 174 ? 1.101 -8.108 10.048 1.00 95.56 174 GLY A C 1
ATOM 1391 O O . GLY A 1 174 ? 0.346 -8.136 9.077 1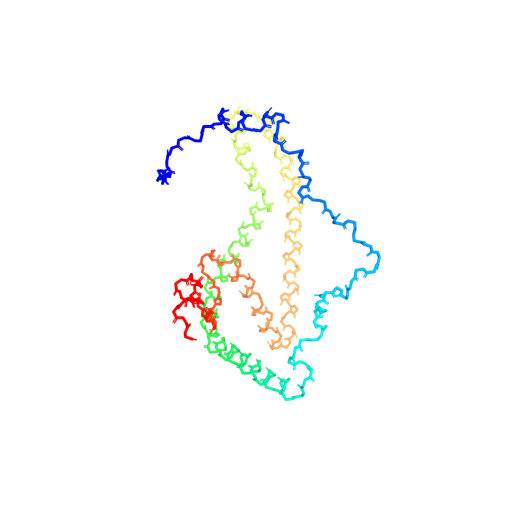.00 95.56 174 GLY A O 1
ATOM 1392 N N . LEU A 1 175 ? 1.877 -7.053 10.310 1.00 96.62 175 LEU A N 1
ATOM 1393 C CA . LEU A 1 175 ? 1.887 -5.842 9.488 1.00 96.62 175 LEU A CA 1
ATOM 1394 C C . LEU A 1 175 ? 2.377 -6.119 8.059 1.00 96.62 175 LEU A C 1
ATOM 1396 O O . LEU A 1 175 ? 1.751 -5.674 7.096 1.00 96.62 175 LEU A O 1
ATOM 1400 N N . ALA A 1 176 ? 3.450 -6.901 7.908 1.00 96.06 176 ALA A N 1
ATOM 1401 C CA . ALA A 1 176 ? 3.961 -7.320 6.607 1.00 96.06 176 ALA A CA 1
ATOM 1402 C C . ALA A 1 176 ? 2.925 -8.158 5.839 1.00 96.06 176 ALA A C 1
ATOM 1404 O O . ALA A 1 176 ? 2.684 -7.918 4.655 1.00 96.06 176 ALA A O 1
ATOM 1405 N N . MET A 1 177 ? 2.252 -9.093 6.517 1.00 96.69 177 MET A N 1
ATOM 1406 C CA . MET A 1 177 ? 1.167 -9.882 5.936 1.00 96.69 177 MET A CA 1
ATOM 1407 C C . MET A 1 177 ? -0.009 -9.016 5.489 1.00 96.69 177 MET A C 1
ATOM 1409 O O . MET A 1 177 ? -0.548 -9.259 4.411 1.00 96.69 177 MET A O 1
ATOM 1413 N N . ILE A 1 178 ? -0.393 -8.000 6.268 1.00 96.31 178 ILE A N 1
ATOM 1414 C CA . ILE A 1 178 ? -1.427 -7.035 5.874 1.00 96.31 178 ILE A CA 1
ATOM 1415 C C . ILE A 1 178 ? -0.985 -6.285 4.615 1.00 96.31 178 ILE A C 1
ATOM 1417 O O . ILE A 1 178 ? -1.714 -6.299 3.627 1.00 96.31 178 ILE A O 1
ATOM 1421 N N . GLY A 1 179 ? 0.212 -5.691 4.605 1.00 96.81 179 GLY A N 1
ATOM 1422 C CA . GLY A 1 179 ? 0.721 -4.935 3.456 1.00 96.81 179 GLY A CA 1
ATOM 1423 C C . GLY A 1 179 ? 0.786 -5.773 2.174 1.00 96.81 179 GLY A C 1
ATOM 1424 O O . GLY A 1 179 ? 0.240 -5.384 1.139 1.00 96.81 179 GLY A O 1
ATOM 1425 N N . LEU A 1 180 ? 1.372 -6.971 2.251 1.00 97.00 180 LEU A N 1
ATOM 1426 C CA . LEU A 1 180 ? 1.437 -7.901 1.120 1.00 97.00 180 LEU A CA 1
ATOM 1427 C C . LEU A 1 180 ? 0.048 -8.408 0.718 1.00 97.00 180 LEU A C 1
ATOM 1429 O O . LEU A 1 180 ? -0.260 -8.506 -0.467 1.00 97.00 180 LEU A O 1
ATOM 1433 N N . GLY A 1 181 ? -0.820 -8.704 1.683 1.00 95.81 181 GLY A N 1
ATOM 1434 C CA . GLY A 1 181 ? -2.184 -9.148 1.420 1.00 95.81 181 GLY A CA 1
ATOM 1435 C C . GLY A 1 181 ? -3.050 -8.080 0.747 1.00 95.81 181 GLY A C 1
ATOM 1436 O O . GLY A 1 181 ? -3.915 -8.428 -0.058 1.00 95.81 181 GLY A O 1
ATOM 1437 N N . LEU A 1 182 ? -2.805 -6.796 1.026 1.00 94.44 182 LEU A N 1
ATOM 1438 C CA . LEU A 1 182 ? -3.438 -5.670 0.336 1.00 94.44 182 LEU A CA 1
ATOM 1439 C C . LEU A 1 182 ? -2.916 -5.528 -1.099 1.00 94.44 182 LEU A C 1
ATOM 1441 O O . LEU A 1 182 ? -3.716 -5.412 -2.021 1.00 94.44 182 LEU A O 1
ATOM 1445 N N . LEU A 1 183 ? -1.603 -5.637 -1.316 1.00 95.25 183 LEU A N 1
ATOM 1446 C CA . LEU A 1 183 ? -1.011 -5.605 -2.662 1.00 95.25 183 LEU A CA 1
ATOM 1447 C C . LEU A 1 183 ? -1.454 -6.798 -3.536 1.00 95.25 183 LEU A C 1
ATOM 1449 O O . LEU A 1 183 ? -1.611 -6.697 -4.758 1.00 95.25 183 LEU A O 1
ATOM 1453 N N . GLY A 1 184 ? -1.671 -7.952 -2.905 1.00 91.81 184 GLY A N 1
ATOM 1454 C CA . GLY A 1 184 ? -2.208 -9.159 -3.530 1.00 91.81 184 GLY A CA 1
ATOM 1455 C C . GLY A 1 184 ? -3.733 -9.183 -3.654 1.00 91.81 184 GLY A C 1
ATOM 1456 O O . GLY A 1 184 ? -4.273 -10.123 -4.240 1.00 91.81 184 GLY A O 1
ATOM 1457 N N . ALA A 1 185 ? -4.450 -8.194 -3.115 1.00 91.56 185 ALA A N 1
ATOM 1458 C CA . ALA A 1 185 ? -5.905 -8.211 -3.106 1.00 91.56 185 ALA A CA 1
ATOM 1459 C C . ALA A 1 185 ? -6.484 -8.018 -4.524 1.00 91.56 185 ALA A C 1
ATOM 1461 O O . ALA A 1 185 ? -5.960 -7.228 -5.314 1.00 91.56 185 ALA A O 1
ATOM 1462 N N . PRO A 1 186 ? -7.568 -8.731 -4.875 1.00 88.38 186 PRO A N 1
ATOM 1463 C CA . PRO A 1 186 ? -8.383 -8.390 -6.036 1.00 88.38 186 PRO A CA 1
ATOM 1464 C C . PRO A 1 186 ? -9.258 -7.166 -5.717 1.00 88.38 186 PRO A C 1
ATOM 1466 O O . PRO A 1 186 ? -9.703 -7.015 -4.575 1.00 88.38 186 PRO A O 1
ATOM 1469 N N . ALA A 1 187 ? -9.530 -6.329 -6.723 1.00 87.44 187 ALA A N 1
ATOM 1470 C CA . ALA A 1 187 ? -10.266 -5.070 -6.558 1.00 87.44 187 ALA A CA 1
ATOM 1471 C C . ALA A 1 187 ? -11.663 -5.268 -5.935 1.00 87.44 187 ALA A C 1
ATOM 1473 O O . ALA A 1 187 ? -12.062 -4.507 -5.058 1.00 87.44 187 ALA A O 1
ATOM 1474 N N . ASP A 1 188 ? -12.353 -6.353 -6.296 1.00 90.00 188 ASP A N 1
ATOM 1475 C CA . ASP A 1 188 ? -13.764 -6.555 -5.938 1.00 90.00 188 ASP A CA 1
ATOM 1476 C C . ASP A 1 188 ? -13.993 -7.369 -4.654 1.00 90.00 188 ASP A C 1
ATOM 1478 O O . ASP A 1 188 ? -15.133 -7.681 -4.308 1.00 90.00 188 ASP A O 1
ATOM 1482 N N . ARG A 1 189 ? -12.935 -7.780 -3.930 1.00 87.12 189 ARG A N 1
ATOM 1483 C CA . ARG A 1 189 ? -13.093 -8.610 -2.713 1.00 87.12 189 ARG A CA 1
ATOM 1484 C C . ARG A 1 189 ? -12.462 -7.953 -1.484 1.00 87.12 189 ARG A C 1
ATOM 1486 O O . ARG A 1 189 ? -11.300 -8.259 -1.166 1.00 87.12 189 ARG A O 1
ATOM 1493 N N . PRO A 1 190 ? -13.217 -7.139 -0.721 1.00 89.62 190 PRO A N 1
ATOM 1494 C CA . PRO A 1 190 ? -12.691 -6.487 0.471 1.00 89.62 190 PRO A CA 1
ATOM 1495 C C . PRO A 1 190 ? -12.194 -7.502 1.512 1.00 89.62 190 PRO A C 1
ATOM 1497 O O . PRO A 1 190 ? -12.680 -8.640 1.624 1.00 89.62 190 PRO A O 1
ATOM 1500 N N . LEU A 1 191 ? -11.172 -7.094 2.269 1.00 90.06 191 LEU A N 1
ATOM 1501 C CA . LEU A 1 191 ? -10.612 -7.913 3.343 1.00 90.06 191 LEU A CA 1
ATOM 1502 C C . LEU A 1 191 ? -11.628 -8.057 4.484 1.00 90.06 191 LEU A C 1
ATOM 1504 O O . LEU A 1 191 ? -11.999 -9.179 4.843 1.00 90.06 191 LEU A O 1
ATOM 1508 N N . LEU A 1 192 ? -12.112 -6.919 4.985 1.00 91.75 192 LEU A N 1
ATOM 1509 C CA . LEU A 1 192 ? -13.034 -6.830 6.110 1.00 91.75 192 LEU A CA 1
ATOM 1510 C C . LEU A 1 192 ? -14.484 -7.030 5.667 1.00 91.75 192 LEU A C 1
ATOM 1512 O O . LEU A 1 192 ? -14.898 -6.570 4.604 1.00 91.75 192 LEU A O 1
ATOM 1516 N N . SER A 1 193 ? -15.253 -7.724 6.502 1.00 90.50 193 SER A N 1
ATOM 1517 C CA . SER A 1 193 ? -16.706 -7.812 6.349 1.00 90.50 193 SER A CA 1
ATOM 1518 C C . SER A 1 193 ? -17.390 -6.675 7.105 1.00 90.50 193 SER A C 1
ATOM 1520 O O . SER A 1 193 ? -16.817 -6.105 8.033 1.00 90.50 193 SER A O 1
ATOM 1522 N N . ARG A 1 194 ? -18.608 -6.327 6.693 1.00 90.25 194 ARG A N 1
ATOM 1523 C CA . ARG A 1 194 ? -19.363 -5.223 7.282 1.00 90.25 194 ARG A CA 1
ATOM 1524 C C . ARG A 1 194 ? -19.992 -5.661 8.607 1.00 90.25 194 ARG A C 1
ATOM 1526 O O . ARG A 1 194 ? -20.803 -6.581 8.605 1.00 90.25 194 ARG A O 1
ATOM 1533 N N . ALA A 1 195 ? -19.637 -4.986 9.701 1.00 89.00 195 ALA A N 1
ATOM 1534 C CA . ALA A 1 195 ? -20.188 -5.262 11.032 1.00 89.00 195 ALA A CA 1
ATOM 1535 C C . ALA A 1 195 ? -21.642 -4.801 11.182 1.00 89.00 195 ALA A C 1
ATOM 1537 O O . ALA A 1 195 ? -22.451 -5.484 11.798 1.00 89.00 195 ALA A O 1
ATOM 1538 N N . VAL A 1 196 ? -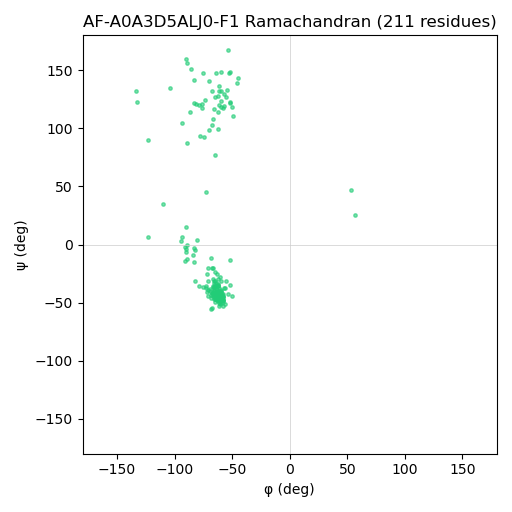21.984 -3.657 10.584 1.00 85.69 196 VAL A N 1
ATOM 1539 C CA . VAL A 1 196 ? -23.307 -3.043 10.724 1.00 85.69 196 VAL A CA 1
ATOM 1540 C C . VAL A 1 196 ? -23.836 -2.648 9.358 1.00 85.69 196 VAL A C 1
ATOM 1542 O O . VAL A 1 196 ? -23.204 -1.881 8.626 1.00 85.69 196 VAL A O 1
ATOM 1545 N N . VAL A 1 197 ? -25.007 -3.167 9.006 1.00 83.94 197 VAL A N 1
ATOM 1546 C CA . VAL A 1 197 ? -25.745 -2.732 7.821 1.00 83.94 197 VAL A CA 1
ATOM 1547 C C . VAL A 1 197 ? -26.530 -1.486 8.209 1.00 83.94 197 VAL A C 1
ATOM 1549 O O . VAL A 1 197 ? -27.318 -1.507 9.148 1.00 83.94 197 VAL A O 1
ATOM 1552 N N . THR A 1 198 ? -26.298 -0.378 7.509 1.00 76.06 198 THR A N 1
ATOM 1553 C CA . THR A 1 198 ? -27.125 0.820 7.675 1.00 76.06 198 THR A CA 1
ATOM 1554 C C . THR A 1 198 ? -28.533 0.482 7.216 1.00 76.06 198 THR A C 1
ATOM 1556 O O . THR A 1 198 ? -28.696 0.010 6.086 1.00 76.06 198 THR A O 1
ATOM 1559 N N . ALA A 1 199 ? -29.533 0.734 8.061 1.00 73.69 199 ALA A N 1
ATOM 1560 C CA . ALA A 1 199 ? -30.922 0.665 7.635 1.00 73.69 199 ALA A CA 1
ATOM 1561 C C . ALA A 1 199 ? -31.074 1.533 6.379 1.00 73.69 199 ALA A C 1
ATOM 1563 O O . ALA A 1 199 ? -30.718 2.714 6.388 1.00 73.69 199 ALA A O 1
ATOM 1564 N N . ARG A 1 200 ? -31.532 0.940 5.270 1.00 70.69 200 ARG A N 1
ATOM 1565 C CA . ARG A 1 200 ? -31.930 1.734 4.109 1.00 70.69 200 ARG A CA 1
ATOM 1566 C C . ARG A 1 200 ? -33.211 2.440 4.509 1.00 70.69 200 ARG A C 1
ATOM 1568 O O . ARG A 1 200 ? -34.272 1.826 4.505 1.00 70.69 200 ARG A O 1
ATOM 1575 N N . VAL A 1 201 ? -33.086 3.698 4.916 1.00 72.44 201 VAL A N 1
ATOM 1576 C CA . VAL A 1 201 ? -34.249 4.542 5.172 1.00 72.44 201 VAL A CA 1
ATOM 1577 C C . VAL A 1 201 ? -34.991 4.652 3.846 1.00 72.44 201 VAL A C 1
ATOM 1579 O O . VAL A 1 201 ? -34.400 5.043 2.835 1.00 72.44 201 VAL A O 1
ATOM 1582 N N . ALA A 1 202 ? -36.248 4.206 3.827 1.00 71.06 202 ALA A N 1
ATOM 1583 C CA . ALA A 1 202 ? -37.103 4.359 2.662 1.00 71.06 202 ALA A CA 1
ATOM 1584 C C . ALA A 1 202 ? -37.136 5.846 2.294 1.00 71.06 202 ALA A C 1
ATOM 1586 O O . ALA A 1 202 ? -37.263 6.696 3.178 1.00 71.06 202 ALA A O 1
ATOM 1587 N N . LYS A 1 203 ? -36.960 6.169 1.007 1.00 73.75 203 LYS A N 1
ATOM 1588 C CA . LYS A 1 203 ? -37.078 7.557 0.551 1.00 73.75 203 LYS A CA 1
ATOM 1589 C C . LYS A 1 203 ? -38.453 8.065 0.986 1.00 73.75 203 LYS A C 1
ATOM 1591 O O . LYS A 1 203 ? -39.447 7.406 0.692 1.00 73.75 203 LYS A O 1
ATOM 1596 N N . LEU A 1 204 ? -38.496 9.203 1.682 1.00 76.00 204 LEU A N 1
ATOM 1597 C CA . LEU A 1 204 ? -39.750 9.906 1.936 1.00 76.00 204 LEU A CA 1
ATOM 1598 C C . LEU A 1 204 ? -40.312 10.321 0.573 1.00 76.00 204 LEU A C 1
ATOM 1600 O O . LEU A 1 204 ? -39.832 11.275 -0.034 1.00 76.00 204 LEU A O 1
ATOM 1604 N N . THR A 1 205 ? -41.272 9.558 0.059 1.00 84.00 205 THR A N 1
ATOM 1605 C CA . THR A 1 205 ? -42.127 10.006 -1.038 1.00 84.00 205 THR A CA 1
ATOM 1606 C C . THR A 1 205 ? -43.288 10.791 -0.439 1.00 84.00 205 THR A C 1
ATOM 1608 O O . THR A 1 205 ? -43.681 10.541 0.704 1.00 84.00 205 THR A O 1
ATOM 1611 N N . SER A 1 206 ? -43.831 11.753 -1.185 1.00 75.12 206 SER A N 1
ATOM 1612 C CA . SER A 1 206 ? -44.945 12.596 -0.726 1.00 75.12 206 SER A CA 1
ATOM 1613 C C . SER A 1 206 ? -46.115 11.761 -0.191 1.00 75.12 206 SER A C 1
ATOM 1615 O O . SER A 1 206 ? -46.711 12.104 0.825 1.00 75.12 206 SER A O 1
ATOM 1617 N N . ASP A 1 207 ? -46.354 10.596 -0.791 1.00 74.88 207 ASP A N 1
ATOM 1618 C CA . ASP A 1 207 ? -47.408 9.659 -0.393 1.00 74.88 207 ASP A CA 1
ATOM 1619 C C . ASP A 1 207 ? -47.182 9.051 1.002 1.00 74.88 207 ASP A C 1
ATOM 1621 O O . ASP A 1 207 ? -48.138 8.780 1.729 1.00 74.88 207 ASP A O 1
ATOM 1625 N N . VAL A 1 208 ? -45.919 8.843 1.395 1.00 77.94 208 VAL A N 1
ATOM 1626 C CA . VAL A 1 208 ? -45.547 8.343 2.730 1.00 77.94 208 VAL A CA 1
ATOM 1627 C C . VAL A 1 208 ? -45.759 9.424 3.786 1.00 77.94 208 VAL A C 1
ATOM 1629 O O . VAL A 1 208 ? -46.183 9.108 4.893 1.00 77.94 208 VAL A O 1
ATOM 1632 N N . VAL A 1 209 ? -45.508 10.691 3.444 1.00 74.06 209 VAL A N 1
ATOM 1633 C CA . VAL A 1 209 ? -45.720 11.826 4.356 1.00 74.06 209 VAL A CA 1
ATOM 1634 C C . VAL A 1 209 ? -47.211 12.081 4.578 1.00 74.06 209 VAL A C 1
ATOM 1636 O O . VAL A 1 209 ? -47.615 12.318 5.707 1.00 74.06 209 VAL A O 1
ATOM 1639 N N . VAL A 1 210 ? -48.040 11.962 3.537 1.00 79.31 210 VAL A N 1
ATOM 1640 C CA . VAL A 1 210 ? -49.499 12.166 3.640 1.00 79.31 210 VAL A CA 1
ATOM 1641 C C . VAL A 1 210 ? -50.203 11.023 4.387 1.00 79.31 210 VAL A C 1
ATOM 1643 O O . VAL A 1 210 ? -51.260 11.232 4.974 1.00 79.31 210 VAL A O 1
ATOM 1646 N N . ARG A 1 211 ? -49.633 9.810 4.397 1.00 73.06 211 ARG A N 1
ATOM 1647 C CA . ARG A 1 211 ? -50.167 8.659 5.154 1.00 73.06 211 ARG A CA 1
ATOM 1648 C C . ARG A 1 211 ? -49.625 8.525 6.576 1.00 73.06 211 ARG A C 1
ATOM 1650 O O . ARG A 1 211 ? -50.079 7.630 7.288 1.00 73.06 211 ARG A O 1
ATOM 1657 N N . ALA A 1 212 ? -48.656 9.342 6.978 1.00 56.12 212 ALA A N 1
ATOM 1658 C CA . ALA A 1 212 ? -48.204 9.360 8.361 1.00 56.12 212 ALA A CA 1
ATOM 1659 C C . ALA A 1 212 ? -49.257 10.114 9.207 1.00 56.12 212 ALA A C 1
ATOM 1661 O O . ALA A 1 212 ? -49.514 11.277 8.900 1.00 56.12 212 ALA A O 1
ATOM 1662 N N . PRO A 1 213 ? -49.910 9.457 10.186 1.00 51.75 213 PRO A N 1
ATOM 1663 C CA . PRO A 1 213 ? -50.958 10.057 11.015 1.00 51.75 213 PRO A CA 1
ATOM 1664 C C . PRO A 1 213 ? -50.434 11.137 11.969 1.00 51.75 213 PRO A C 1
ATOM 1666 O O . PRO A 1 213 ? -49.236 11.082 12.337 1.00 51.75 213 PRO A O 1
#

Sequence (213 aa):
MTTDRNDPVDWDAYESELSNPDTAAPVLVDSTPDLPFTAGPRSESRKPVLPGWLKSARTFKDTAKWAAGYAWHTFAFHLVRTPVYSGKLLVRSPVGLFRLVRGGFRWGFDMEGEPVRKAAVRREDAAEYLKLSAQRDNRVRLRVFLAMLGLVTCCCVSWWVLTIPAWQRFALLGLAMIGLGLLGAPADRPLLSRAVVTARVAKLTSDVVVRAP

Mean predicted aligned error: 13.76 Å

Radius of gyration: 34.91 Å; Cα contacts (8 Å, |Δi|>4): 90; chains: 1; bounding box: 81×67×71 Å

Nearest PDB structures (foldseek):
  8sbj-assembly1_B  TM=2.268E-01  e=7.693E+00  Homo sapiens
  7jis-assembly1_B  TM=2.060E-01  e=9.710E+00  Bos taurus

pLDDT: mean 86.36, std 14.23, range [42.81, 98.19]

Secondary structure (DSSP, 8-state):
----TTSPP-HHHHHHHHH-TTS-----TT------TT-------PPPSS-GGGS-HHHHHHHHHHHHHHHHHHHHHHHHHHHHHHHHHHHHHHHHHHHHHHHHHHHHTTGGGHHHHHHHHHTT-HHHHHHHHHHHHHHHHHHHHHHHHHHHHHHHHHHHHHHS-HHHHHHHHHHHHHHHHHHT--TT--SSPPS-PPP-PPP--HHHHHT--